Protein AF-A0A2D6PR00-F1 (afdb_monomer)

Secondary structure (DSSP, 8-state):
---------------------EEEE-----SEEESEEEEEEEESS-EEEEEEEE-B-SSEEEEEEEEETTSB-STTTTT-GGGEEEEEEEEEEE---TTS-EE------EEE-TT-EEEEEEEESSSS-EEEEE-SSTTSEEEE-SSEEEEPEEEE-TTT--EEEEEEE-EEEEEEEPPBEEEEE-TTSTT-EEEEEES--TT-SEEEEEEES---SSTT-BTBTBB---HHHHHHHTSPPEET-SSEEE--TTSTTTS-EEE-TTTTGGGTT-EEEEEEEEE-TTS-EEEEBPPEEEE--

Sequence (301 aa):
MRNVSLATLVVVVLCGVLSAQMQLTTTYTSNNGQSGNMFDIVATNPVIIQTVDINVDAGTHTIAVYVVTGGGSYVGLAATPGAWTLVGTAPGVVSNGLNVATPVPLPLNVQIQPGQTQGFYVTVTTGTGMNYTNGSVVNTPYVSDPNITITEGIGVALNFGGTFSPRVWNGTVYYQFAADILDVAQPQGPGSLSVSLGMITASSTQGYTLLSTTTPLPVGTGPFAGIFPDGTTWIGLSTALGAGNPFHFLRTPGLYPDVPLNLPPGFLSAFAGQTWDLVVVLFDGTNGVVGNSNVQRITLQ

Structure (mmCIF, N/CA/C/O backbone):
data_AF-A0A2D6PR00-F1
#
_entry.id   AF-A0A2D6PR00-F1
#
loop_
_atom_site.group_PDB
_atom_site.id
_atom_site.type_symbol
_atom_site.label_atom_id
_atom_site.label_alt_id
_atom_site.label_comp_id
_atom_site.label_asym_id
_atom_site.label_entity_id
_atom_site.label_seq_id
_atom_site.pdbx_PDB_ins_code
_atom_site.Cartn_x
_atom_site.Cartn_y
_atom_site.Cartn_z
_atom_site.occupancy
_atom_site.B_iso_or_equiv
_atom_site.auth_seq_id
_atom_site.auth_comp_id
_atom_site.auth_asym_id
_atom_site.auth_atom_id
_atom_site.pdbx_PDB_model_num
ATOM 1 N N . MET A 1 1 ? -8.580 -19.681 48.896 1.00 36.16 1 MET A N 1
ATOM 2 C CA . MET A 1 1 ? -7.447 -18.876 48.395 1.00 36.16 1 MET A CA 1
ATOM 3 C C . MET A 1 1 ? -6.932 -19.552 47.139 1.00 36.16 1 MET A C 1
ATOM 5 O O . MET A 1 1 ? -6.293 -20.590 47.233 1.00 36.16 1 MET A O 1
ATOM 9 N N . ARG A 1 2 ? -7.355 -19.064 45.970 1.00 31.98 2 ARG A N 1
ATOM 10 C CA . ARG A 1 2 ? -6.979 -19.611 44.663 1.00 31.98 2 ARG A CA 1
ATOM 11 C C . ARG A 1 2 ? -6.072 -18.560 44.030 1.00 31.98 2 ARG A C 1
ATOM 13 O O . ARG A 1 2 ? -6.529 -17.450 43.780 1.00 31.98 2 ARG A O 1
ATOM 20 N N . ASN A 1 3 ? -4.790 -18.884 43.904 1.00 30.92 3 ASN A N 1
ATOM 21 C CA . ASN A 1 3 ? -3.768 -17.986 43.380 1.00 30.92 3 ASN A CA 1
ATOM 22 C C . ASN A 1 3 ? -4.084 -17.678 41.913 1.00 30.92 3 ASN A C 1
ATOM 24 O O . ASN A 1 3 ? -3.956 -18.551 41.058 1.00 30.92 3 ASN A O 1
ATOM 28 N N . VAL A 1 4 ? -4.525 -16.453 41.637 1.00 34.44 4 VAL A N 1
ATOM 29 C CA . VAL A 1 4 ? -4.547 -15.902 40.281 1.00 34.44 4 VAL A CA 1
ATOM 30 C C . VAL A 1 4 ? -3.113 -15.467 39.999 1.00 34.44 4 VAL A C 1
ATOM 32 O O . VAL A 1 4 ? -2.585 -14.609 40.705 1.00 34.44 4 VAL A O 1
ATOM 35 N N . SER A 1 5 ? -2.438 -16.118 39.050 1.00 34.97 5 SER A N 1
ATOM 36 C CA . SER A 1 5 ? -1.079 -15.734 38.673 1.00 34.97 5 SER A CA 1
ATOM 37 C C . SER A 1 5 ? -1.113 -14.345 38.043 1.00 34.97 5 SER A C 1
ATOM 39 O O . SER A 1 5 ? -1.803 -14.141 37.044 1.00 34.97 5 SER A O 1
ATOM 41 N N . LEU A 1 6 ? -0.367 -13.404 38.621 1.00 33.50 6 LEU A N 1
ATOM 42 C CA . LEU A 1 6 ? -0.066 -12.116 38.006 1.00 33.50 6 LEU A CA 1
ATOM 43 C C . LEU A 1 6 ? 0.653 -12.385 36.675 1.00 33.50 6 LEU A C 1
ATOM 45 O O . LEU A 1 6 ? 1.820 -12.772 36.668 1.00 33.50 6 LEU A O 1
ATOM 49 N N . ALA A 1 7 ? -0.046 -12.217 35.555 1.00 35.19 7 ALA A N 1
ATOM 50 C CA . ALA A 1 7 ? 0.608 -12.062 34.267 1.00 35.19 7 ALA A CA 1
ATOM 51 C C . ALA A 1 7 ? 1.338 -10.713 34.298 1.00 35.19 7 ALA A C 1
ATOM 53 O O . ALA A 1 7 ? 0.727 -9.676 34.557 1.00 35.19 7 ALA A O 1
ATOM 54 N N . THR A 1 8 ? 2.655 -10.738 34.115 1.00 32.53 8 THR A N 1
ATOM 55 C CA . THR A 1 8 ? 3.504 -9.548 34.056 1.00 32.53 8 THR A CA 1
ATOM 56 C C . THR A 1 8 ? 3.022 -8.636 32.928 1.00 32.53 8 THR A C 1
ATOM 58 O O . THR A 1 8 ? 3.261 -8.913 31.755 1.00 32.53 8 THR A O 1
ATOM 61 N N . LEU A 1 9 ? 2.330 -7.550 33.279 1.00 34.88 9 LEU A N 1
ATOM 62 C CA . LEU A 1 9 ? 1.966 -6.480 32.355 1.00 34.88 9 LEU A CA 1
ATOM 63 C C . LEU A 1 9 ? 3.240 -5.700 32.011 1.00 34.88 9 LEU A C 1
ATOM 65 O O . LEU A 1 9 ? 3.688 -4.849 32.780 1.00 34.88 9 LEU A O 1
ATOM 69 N N . VAL A 1 10 ? 3.854 -6.015 30.872 1.00 37.66 10 VAL A N 1
ATOM 70 C CA . VAL A 1 10 ? 4.924 -5.190 30.309 1.00 37.66 10 VAL A CA 1
ATOM 71 C C . VAL A 1 10 ? 4.269 -3.920 29.768 1.00 37.66 10 VAL A C 1
ATOM 73 O O . VAL A 1 10 ? 3.563 -3.953 28.763 1.00 37.66 10 VAL A O 1
ATOM 76 N N . VAL A 1 11 ? 4.472 -2.795 30.455 1.00 36.12 11 VAL A N 1
ATOM 77 C CA . VAL A 1 11 ? 4.107 -1.470 29.940 1.00 36.12 11 VAL A CA 1
ATOM 78 C C . VAL A 1 11 ? 5.081 -1.144 28.811 1.00 36.12 11 VAL A C 1
ATOM 80 O O . VAL A 1 11 ? 6.187 -0.663 29.046 1.00 36.12 11 VAL A O 1
ATOM 83 N N . VAL A 1 12 ? 4.694 -1.462 27.576 1.00 41.56 12 VAL A N 1
ATOM 84 C CA . VAL A 1 12 ? 5.424 -1.022 26.387 1.00 41.56 12 VAL A CA 1
ATOM 85 C C . VAL A 1 12 ? 5.031 0.430 26.130 1.00 41.56 12 VAL A C 1
ATOM 87 O O . VAL A 1 12 ? 3.929 0.719 25.668 1.00 41.56 12 VAL A O 1
ATOM 90 N N . VAL A 1 13 ? 5.932 1.358 26.449 1.00 37.97 13 VAL A N 1
ATOM 91 C CA . VAL A 1 13 ? 5.839 2.735 25.957 1.00 37.97 13 VAL A CA 1
ATOM 92 C C . VAL A 1 13 ? 6.191 2.694 24.469 1.00 37.97 13 VAL A C 1
ATOM 94 O O . VAL A 1 13 ? 7.364 2.684 24.099 1.00 37.97 13 VAL A O 1
ATOM 97 N N . LEU A 1 14 ? 5.173 2.613 23.611 1.00 45.44 14 LEU A N 1
ATOM 98 C CA . LEU A 1 14 ? 5.316 2.759 22.161 1.00 45.44 14 LEU A CA 1
ATOM 99 C C . LEU A 1 14 ? 5.558 4.243 21.848 1.00 45.44 14 LEU A C 1
ATOM 101 O O . LEU A 1 14 ? 4.632 5.011 21.603 1.00 45.44 14 LEU A O 1
ATOM 105 N N . CYS A 1 15 ? 6.824 4.655 21.915 1.00 41.22 15 CYS A N 1
ATOM 106 C CA . CYS A 1 15 ? 7.286 5.886 21.281 1.00 41.22 15 CYS A CA 1
ATOM 107 C C . CYS A 1 15 ? 7.244 5.674 19.758 1.00 41.22 15 CYS A C 1
ATOM 109 O O . CYS A 1 15 ? 7.655 4.612 19.289 1.00 41.22 15 CYS A O 1
ATOM 111 N N . GLY A 1 16 ? 6.708 6.644 19.009 1.00 40.69 16 GLY A N 1
ATOM 112 C CA . GLY A 1 16 ? 6.437 6.527 17.573 1.00 40.69 16 GLY A CA 1
ATOM 113 C C . GLY A 1 16 ? 7.610 5.938 16.789 1.00 40.69 16 GLY A C 1
ATOM 114 O O . GLY A 1 16 ? 8.748 6.392 16.915 1.00 40.69 16 GLY A O 1
ATOM 115 N N . VAL A 1 17 ? 7.331 4.910 15.988 1.00 45.00 17 VAL A N 1
ATOM 116 C CA . VAL A 1 17 ? 8.334 4.292 15.124 1.00 45.00 17 VAL A CA 1
ATOM 117 C C . VAL A 1 17 ? 8.790 5.311 14.079 1.00 45.00 17 VAL A C 1
ATOM 119 O O . VAL A 1 17 ? 8.019 5.757 13.232 1.00 45.00 17 VAL A O 1
ATOM 122 N N . LEU A 1 18 ? 10.068 5.691 14.135 1.00 42.72 18 LEU A N 1
ATOM 123 C CA . LEU A 1 18 ? 10.759 6.204 12.958 1.00 42.72 18 LEU A CA 1
ATOM 124 C C . LEU A 1 18 ? 10.715 5.078 11.925 1.00 42.72 18 LEU A C 1
ATOM 126 O O . LEU A 1 18 ? 11.362 4.047 12.100 1.00 42.72 18 LEU A O 1
ATOM 130 N N . SER A 1 19 ? 9.901 5.245 10.890 1.00 59.62 19 SER A N 1
ATOM 131 C CA . SER A 1 19 ? 9.829 4.273 9.810 1.00 59.62 19 SER A CA 1
ATOM 132 C C . SER A 1 19 ? 11.144 4.316 9.031 1.00 59.62 19 SER A C 1
ATOM 134 O O . SER A 1 19 ? 11.481 5.329 8.414 1.00 59.62 19 SER A O 1
ATOM 136 N N . ALA A 1 20 ? 11.941 3.251 9.128 1.00 66.81 20 ALA A N 1
ATOM 137 C CA . ALA A 1 20 ? 13.188 3.146 8.385 1.00 66.81 20 ALA A CA 1
ATOM 138 C C . ALA A 1 20 ? 12.867 2.986 6.893 1.00 66.81 20 ALA A C 1
ATOM 140 O O . ALA A 1 20 ? 12.181 2.043 6.494 1.00 66.81 20 ALA A O 1
ATOM 141 N N . GLN A 1 21 ? 13.363 3.911 6.071 1.00 82.06 21 GLN A N 1
ATOM 142 C CA . GLN A 1 21 ? 13.270 3.797 4.621 1.00 82.06 21 GLN A CA 1
ATOM 143 C C . GLN A 1 21 ? 14.100 2.592 4.158 1.00 82.06 21 GLN A C 1
ATOM 145 O O . GLN A 1 21 ? 15.292 2.493 4.447 1.00 82.06 21 GLN A O 1
ATOM 150 N N . MET A 1 22 ? 13.455 1.678 3.445 1.00 94.56 22 MET A N 1
ATOM 151 C CA . MET A 1 22 ? 14.041 0.493 2.829 1.00 94.56 22 MET A CA 1
ATOM 152 C C . MET A 1 22 ? 14.164 0.707 1.321 1.00 94.56 22 MET A C 1
ATOM 154 O O . MET A 1 22 ? 13.485 1.559 0.739 1.00 94.56 22 MET A O 1
ATOM 158 N N . GLN A 1 23 ? 15.029 -0.075 0.679 1.00 96.81 23 GLN A N 1
ATOM 159 C CA . GLN A 1 23 ? 15.187 -0.040 -0.768 1.00 96.81 23 GLN A CA 1
ATOM 160 C C . GLN A 1 23 ? 15.365 -1.443 -1.343 1.00 96.81 23 GLN A C 1
ATOM 162 O O . GLN A 1 23 ? 16.034 -2.281 -0.738 1.00 96.81 23 GLN A O 1
ATOM 167 N N . LEU A 1 24 ? 14.822 -1.660 -2.537 1.00 98.31 24 LEU A N 1
ATOM 168 C CA . LEU A 1 24 ? 15.047 -2.864 -3.326 1.00 98.31 24 LEU A CA 1
ATOM 169 C C . LEU A 1 24 ? 15.417 -2.468 -4.754 1.00 98.31 24 LEU A C 1
ATOM 171 O O . LEU A 1 24 ? 14.649 -1.800 -5.448 1.00 98.31 24 LEU A O 1
ATOM 175 N N . THR A 1 25 ? 16.611 -2.864 -5.183 1.00 98.50 25 THR A N 1
ATOM 176 C CA . THR A 1 25 ? 17.141 -2.570 -6.519 1.00 98.50 25 THR A CA 1
ATOM 177 C C . THR A 1 25 ? 17.036 -3.802 -7.401 1.00 98.50 25 THR A C 1
ATOM 179 O O . THR A 1 25 ? 17.412 -4.894 -6.980 1.00 98.50 25 THR A O 1
ATOM 182 N N . THR A 1 26 ? 16.576 -3.626 -8.640 1.00 98.06 26 THR A N 1
ATOM 183 C CA . THR A 1 26 ? 16.618 -4.679 -9.659 1.00 98.06 26 THR A CA 1
ATOM 184 C C . THR A 1 26 ? 18.030 -4.799 -10.242 1.00 98.06 26 THR A C 1
ATOM 186 O O . THR A 1 26 ? 18.819 -5.651 -9.847 1.00 98.06 26 THR A O 1
ATOM 189 N N . THR A 1 27 ? 18.373 -3.940 -11.197 1.00 96.94 27 THR A N 1
ATOM 190 C CA . THR A 1 27 ? 19.683 -3.824 -11.836 1.00 96.94 27 THR A CA 1
ATOM 191 C C . THR A 1 27 ? 19.811 -2.432 -12.448 1.00 96.94 27 THR A C 1
ATOM 193 O O . THR A 1 27 ? 18.814 -1.760 -12.693 1.00 96.94 27 THR A O 1
ATOM 196 N N . TYR A 1 28 ? 21.039 -2.024 -12.748 1.00 94.56 28 TYR A N 1
ATOM 197 C CA . TYR A 1 28 ? 21.330 -0.838 -13.553 1.00 94.56 28 TYR A CA 1
ATOM 198 C C . TYR A 1 28 ? 22.102 -1.184 -14.822 1.00 94.56 28 TYR A C 1
ATOM 200 O O . TYR A 1 28 ? 22.810 -0.357 -15.363 1.00 94.56 28 TYR A O 1
ATOM 208 N N . THR A 1 29 ? 21.983 -2.403 -15.338 1.00 92.19 29 THR A N 1
ATOM 209 C CA . THR A 1 29 ? 22.491 -2.711 -16.686 1.00 92.19 29 THR A CA 1
ATOM 210 C C . THR A 1 29 ? 21.569 -2.112 -17.757 1.00 92.19 29 THR A C 1
ATOM 212 O O . THR A 1 29 ? 20.494 -1.619 -17.440 1.00 92.19 29 THR A O 1
ATOM 215 N N . SER A 1 30 ? 21.954 -2.093 -19.030 1.00 80.00 30 SER A N 1
ATOM 216 C CA . SER A 1 30 ? 21.032 -1.768 -20.128 1.00 80.00 30 SER A CA 1
ATOM 217 C C . SER A 1 30 ? 21.451 -2.505 -21.387 1.00 80.00 30 SER A C 1
ATOM 219 O O . SER A 1 30 ? 22.638 -2.678 -21.666 1.00 80.00 30 SER A O 1
ATOM 221 N N . ASN A 1 31 ? 20.462 -2.988 -22.132 1.00 91.19 31 ASN A N 1
ATOM 222 C CA . ASN A 1 31 ? 20.667 -3.536 -23.474 1.00 91.19 31 ASN A CA 1
ATOM 223 C C . ASN A 1 31 ? 19.524 -3.185 -24.435 1.00 91.19 31 ASN A C 1
ATOM 225 O O . ASN A 1 31 ? 19.538 -3.602 -25.592 1.00 91.19 31 ASN A O 1
ATOM 229 N N . ASN A 1 32 ? 18.525 -2.450 -23.947 1.00 93.06 32 ASN A N 1
ATOM 230 C CA . ASN A 1 32 ? 17.343 -2.053 -24.683 1.00 93.06 32 ASN A CA 1
ATOM 231 C C . ASN A 1 32 ? 16.726 -0.811 -24.013 1.00 93.06 32 ASN A C 1
ATOM 233 O O . ASN A 1 32 ? 17.035 -0.506 -22.859 1.00 93.06 32 ASN A O 1
ATOM 237 N N . GLY A 1 33 ? 15.839 -0.120 -24.723 1.00 95.56 33 GLY A N 1
ATOM 238 C CA . GLY A 1 33 ? 15.164 1.061 -24.207 1.00 95.56 33 GLY A CA 1
ATOM 239 C C . GLY A 1 33 ? 13.920 1.429 -25.008 1.00 95.56 33 GLY A C 1
ATOM 240 O O . GLY A 1 33 ? 13.765 1.049 -26.170 1.00 95.56 33 GLY A O 1
ATOM 241 N N . GLN A 1 34 ? 13.008 2.142 -24.353 1.00 97.69 34 GLN A N 1
ATOM 242 C CA . GLN A 1 34 ? 11.773 2.668 -24.936 1.00 97.69 34 GLN A CA 1
ATOM 243 C C . GLN A 1 34 ? 11.261 3.839 -24.074 1.00 97.69 34 GLN A C 1
ATOM 245 O O . GLN A 1 34 ? 12.014 4.414 -23.289 1.00 97.69 34 GLN A O 1
ATOM 250 N N . SER A 1 35 ? 10.012 4.270 -24.237 1.00 98.25 35 SER A N 1
ATOM 251 C CA . SER A 1 35 ? 9.421 5.332 -23.426 1.00 98.25 35 SER A CA 1
ATOM 252 C C . SER A 1 35 ? 9.222 4.919 -21.969 1.00 98.25 35 SER A C 1
ATOM 254 O O . SER A 1 35 ? 9.424 5.751 -21.094 1.00 98.25 35 SER A O 1
ATOM 256 N N . GLY A 1 36 ? 8.895 3.658 -21.674 1.00 98.12 36 GLY A N 1
ATOM 257 C CA . GLY A 1 36 ? 8.715 3.215 -20.292 1.00 98.12 36 GLY A CA 1
ATOM 258 C C . GLY A 1 36 ? 8.692 1.710 -20.075 1.00 98.12 36 GLY A C 1
ATOM 259 O O . GLY A 1 36 ? 8.879 0.924 -21.006 1.00 98.12 36 GLY A O 1
ATOM 260 N N . ASN A 1 37 ? 8.442 1.320 -18.825 1.00 98.44 37 ASN A N 1
ATOM 261 C CA . ASN A 1 37 ? 8.310 -0.067 -18.388 1.00 98.44 37 ASN A CA 1
ATOM 262 C C . ASN A 1 37 ? 7.076 -0.266 -17.520 1.00 98.44 37 ASN A C 1
ATOM 264 O O . ASN A 1 37 ? 6.811 0.558 -16.645 1.00 98.44 37 ASN A O 1
ATOM 268 N N . MET A 1 38 ? 6.390 -1.392 -17.711 1.00 98.75 38 MET A N 1
ATOM 269 C CA . MET A 1 38 ? 5.361 -1.868 -16.787 1.00 98.75 38 MET A CA 1
ATOM 270 C C . MET A 1 38 ? 5.835 -3.119 -16.067 1.00 98.75 38 MET A C 1
ATOM 272 O O . MET A 1 38 ? 6.382 -4.013 -16.710 1.00 98.75 38 MET A O 1
ATOM 276 N N . PHE A 1 39 ? 5.639 -3.170 -14.757 1.00 98.81 39 PHE A N 1
ATOM 277 C CA . PHE A 1 39 ? 6.035 -4.280 -13.892 1.00 98.81 39 PHE A CA 1
ATOM 278 C C . PHE A 1 39 ? 5.150 -4.303 -12.644 1.00 98.81 39 PHE A C 1
ATOM 280 O O . PHE A 1 39 ? 4.522 -3.297 -12.311 1.00 98.81 39 PHE A O 1
ATOM 287 N N . ASP A 1 40 ? 5.108 -5.437 -11.951 1.00 98.88 40 ASP A N 1
ATOM 288 C CA . ASP A 1 40 ? 4.383 -5.569 -10.689 1.00 98.88 40 ASP A CA 1
ATOM 289 C C . ASP A 1 40 ? 5.326 -5.530 -9.488 1.00 98.88 40 ASP A C 1
ATOM 291 O O . ASP A 1 40 ? 6.424 -6.098 -9.524 1.00 98.88 40 ASP A O 1
ATOM 295 N N . ILE A 1 41 ? 4.841 -4.927 -8.403 1.00 98.81 41 ILE A N 1
ATOM 296 C CA . ILE A 1 41 ? 5.366 -5.108 -7.050 1.00 98.81 41 ILE A CA 1
ATOM 297 C C . ILE A 1 41 ? 4.343 -5.917 -6.250 1.00 98.81 41 ILE A C 1
ATOM 299 O O . ILE A 1 41 ? 3.175 -5.538 -6.154 1.00 98.81 41 ILE A O 1
ATOM 303 N N . VAL A 1 42 ? 4.785 -7.029 -5.670 1.00 98.50 42 VAL A N 1
ATOM 304 C CA . VAL A 1 42 ? 3.992 -7.891 -4.785 1.00 98.50 42 VAL A CA 1
ATOM 305 C C . VAL A 1 42 ? 4.474 -7.674 -3.360 1.00 98.50 42 VAL A C 1
ATOM 307 O O . VAL A 1 42 ? 5.667 -7.819 -3.097 1.00 98.50 42 VAL A O 1
ATOM 310 N N . ALA A 1 43 ? 3.576 -7.334 -2.441 1.00 97.56 43 ALA A N 1
ATOM 311 C CA . ALA A 1 43 ? 3.940 -7.094 -1.051 1.00 97.56 43 ALA A CA 1
ATOM 312 C C . ALA A 1 43 ? 3.665 -8.323 -0.176 1.00 97.56 43 ALA A C 1
ATOM 314 O O . ALA A 1 43 ? 2.574 -8.882 -0.192 1.00 97.56 43 ALA A O 1
ATOM 315 N N . THR A 1 44 ? 4.648 -8.732 0.619 1.00 95.12 44 THR A N 1
ATOM 316 C CA . THR A 1 44 ? 4.512 -9.735 1.686 1.00 95.12 44 THR A CA 1
ATOM 317 C C . THR A 1 44 ? 4.072 -9.077 2.993 1.00 95.12 44 THR A C 1
ATOM 319 O O . THR A 1 44 ? 3.267 -9.638 3.729 1.00 95.12 44 THR A O 1
ATOM 322 N N . ASN A 1 45 ? 4.570 -7.869 3.262 1.00 92.38 45 ASN A N 1
ATOM 323 C CA . ASN A 1 45 ? 4.237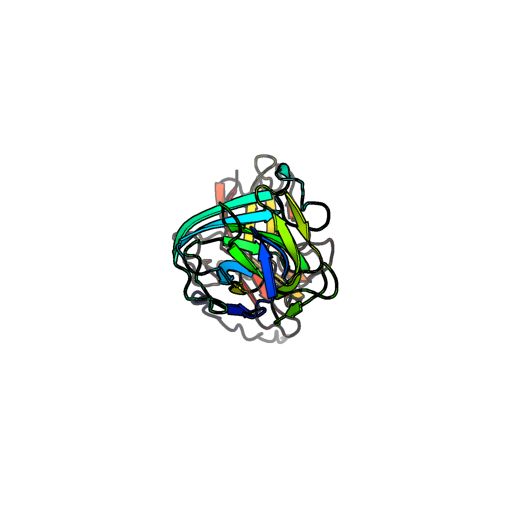 -7.043 4.424 1.00 92.38 45 ASN A CA 1
ATOM 324 C C . ASN A 1 45 ? 3.547 -5.746 3.982 1.00 92.38 45 ASN A C 1
ATOM 326 O O . ASN A 1 45 ? 3.657 -5.377 2.815 1.00 92.38 45 ASN A O 1
ATOM 330 N N . PRO A 1 46 ? 2.841 -5.034 4.878 1.00 93.12 46 PRO A N 1
ATOM 331 C CA . PRO A 1 46 ? 2.185 -3.792 4.501 1.00 93.12 46 PRO A CA 1
ATOM 332 C C . PRO A 1 46 ? 3.254 -2.737 4.206 1.00 93.12 46 PRO A C 1
ATOM 334 O O . PRO A 1 46 ? 4.085 -2.435 5.064 1.00 93.12 46 PRO A O 1
ATOM 337 N N . VAL A 1 47 ? 3.253 -2.179 2.995 1.00 95.19 47 VAL A N 1
ATOM 338 C CA . VAL A 1 47 ? 4.274 -1.209 2.572 1.00 95.19 47 VAL A CA 1
ATOM 339 C C . VAL A 1 47 ? 3.674 0.032 1.931 1.00 95.19 47 VAL A C 1
ATOM 341 O O . VAL A 1 47 ? 2.578 0.002 1.372 1.00 95.19 47 VAL A O 1
ATOM 344 N N . ILE A 1 48 ? 4.431 1.126 1.987 1.00 95.69 48 ILE A N 1
ATOM 345 C CA . ILE A 1 48 ? 4.189 2.341 1.210 1.00 95.69 48 ILE A CA 1
ATOM 346 C C . ILE A 1 48 ? 5.392 2.562 0.302 1.00 95.69 48 ILE A C 1
ATOM 348 O O . ILE A 1 48 ? 6.516 2.716 0.784 1.00 95.69 48 ILE A O 1
ATOM 352 N N . ILE A 1 49 ? 5.163 2.576 -1.009 1.00 97.81 49 ILE A N 1
ATOM 353 C CA . ILE A 1 49 ? 6.172 2.948 -1.995 1.00 97.81 49 ILE A CA 1
ATOM 354 C C . ILE A 1 49 ? 6.310 4.470 -1.985 1.00 97.81 49 ILE A C 1
ATOM 356 O O . ILE A 1 49 ? 5.350 5.200 -2.243 1.00 97.81 49 ILE A O 1
ATOM 360 N N . GLN A 1 50 ? 7.515 4.940 -1.676 1.00 96.94 50 GLN A N 1
ATOM 361 C CA . GLN A 1 50 ? 7.817 6.349 -1.448 1.00 96.94 50 GLN A CA 1
ATOM 362 C C . GLN A 1 50 ? 8.293 7.036 -2.725 1.00 96.94 50 GLN A C 1
ATOM 364 O O . GLN A 1 50 ? 7.797 8.107 -3.056 1.00 96.94 50 GLN A O 1
ATOM 369 N N . THR A 1 51 ? 9.253 6.438 -3.429 1.00 97.69 51 THR A N 1
ATOM 370 C CA . THR A 1 51 ? 9.799 6.952 -4.693 1.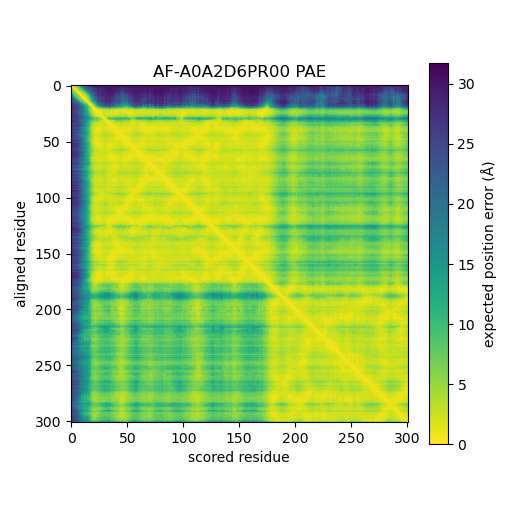00 97.69 51 THR A CA 1
ATOM 371 C C . THR A 1 51 ? 10.555 5.847 -5.436 1.00 97.69 51 THR A C 1
ATOM 373 O O . THR A 1 51 ? 10.693 4.729 -4.929 1.00 97.69 51 THR A O 1
ATOM 376 N N . VAL A 1 52 ? 11.044 6.155 -6.636 1.00 98.56 52 VAL A N 1
ATOM 377 C CA . VAL A 1 52 ? 11.896 5.284 -7.439 1.00 98.56 52 VAL A CA 1
ATOM 378 C C . VAL A 1 52 ? 13.116 6.028 -7.977 1.00 98.56 52 VAL A C 1
ATOM 380 O O . VAL A 1 52 ? 13.052 7.217 -8.290 1.00 98.56 52 VAL A O 1
ATOM 383 N N . ASP A 1 53 ? 14.193 5.281 -8.168 1.00 98.69 53 ASP A N 1
ATOM 384 C CA . ASP A 1 53 ? 15.273 5.653 -9.077 1.00 98.69 53 ASP A CA 1
ATOM 385 C C . ASP A 1 53 ? 15.105 4.883 -10.388 1.00 98.69 53 ASP A C 1
ATOM 387 O O . ASP A 1 53 ? 14.631 3.743 -10.399 1.00 98.69 53 ASP A O 1
ATOM 391 N N . ILE A 1 54 ? 15.517 5.497 -11.495 1.00 98.44 54 ILE A N 1
ATOM 392 C CA . ILE A 1 54 ? 15.385 4.949 -12.849 1.00 98.44 54 ILE A CA 1
ATOM 393 C C . ILE A 1 54 ? 16.735 4.875 -13.564 1.00 98.44 54 ILE A C 1
ATO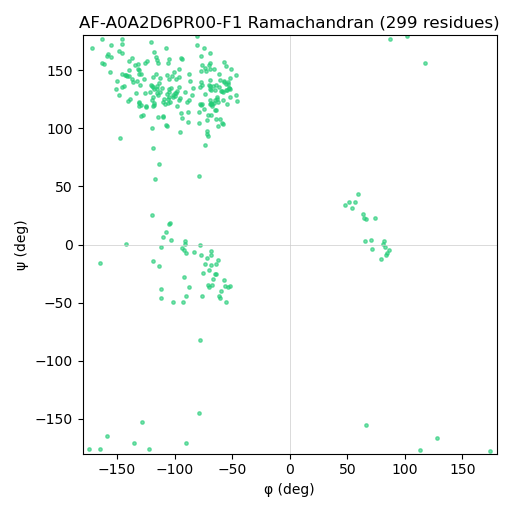M 395 O O . ILE A 1 54 ? 17.667 5.613 -13.238 1.00 98.44 54 ILE A O 1
ATOM 399 N N . ASN A 1 55 ? 16.827 4.011 -14.576 1.00 98.12 55 ASN A N 1
ATOM 400 C CA . ASN A 1 55 ? 17.886 4.046 -15.582 1.00 98.12 55 ASN A CA 1
ATOM 401 C C . ASN A 1 55 ? 17.369 4.764 -16.837 1.00 98.12 55 ASN A C 1
ATOM 403 O O . ASN A 1 55 ? 16.400 4.320 -17.457 1.00 98.12 55 ASN A O 1
ATOM 407 N N . VAL A 1 56 ? 17.998 5.877 -17.210 1.00 97.69 56 VAL A N 1
ATOM 408 C CA . VAL A 1 56 ? 17.525 6.744 -18.296 1.00 97.69 56 VAL A CA 1
ATOM 409 C C . VAL A 1 56 ? 18.699 7.291 -19.105 1.00 97.69 56 VAL A C 1
ATOM 411 O O . VAL A 1 56 ? 19.778 7.535 -18.558 1.00 97.69 56 VAL A O 1
ATOM 414 N N . ASP A 1 57 ? 18.502 7.475 -20.408 1.00 96.94 57 ASP A N 1
ATOM 415 C CA . ASP A 1 57 ? 19.508 8.035 -21.312 1.00 96.94 57 ASP A CA 1
ATOM 416 C C . ASP A 1 57 ? 20.016 9.400 -20.837 1.00 96.94 57 ASP A C 1
ATOM 418 O O . ASP A 1 57 ? 19.312 10.148 -20.153 1.00 96.94 57 ASP A O 1
ATOM 422 N N . ALA A 1 58 ? 21.244 9.749 -21.229 1.00 95.94 58 ALA A N 1
ATOM 423 C CA . ALA A 1 58 ? 21.826 11.047 -20.907 1.00 95.94 58 ALA A CA 1
ATOM 424 C C . ALA A 1 58 ? 20.924 12.198 -21.388 1.00 95.94 58 ALA A C 1
ATOM 426 O O . ALA A 1 58 ? 20.401 12.175 -22.502 1.00 95.94 58 ALA A O 1
ATOM 427 N N . GLY A 1 59 ? 20.773 13.224 -20.553 1.00 96.19 59 GLY A N 1
ATOM 428 C CA . GLY A 1 59 ? 19.921 14.377 -20.832 1.00 96.19 59 GLY A CA 1
ATOM 429 C C . GLY A 1 59 ? 18.941 14.669 -19.703 1.00 96.19 59 GLY A C 1
ATOM 430 O O . GLY A 1 59 ? 19.082 14.161 -18.589 1.00 96.19 59 GLY A O 1
ATOM 431 N N . THR A 1 60 ? 17.959 15.511 -20.011 1.00 97.50 60 THR A N 1
ATOM 432 C CA . THR A 1 60 ? 16.916 15.935 -19.077 1.00 97.50 60 THR A CA 1
ATOM 433 C C . THR A 1 60 ? 15.570 15.421 -19.555 1.00 97.50 60 THR A C 1
ATOM 435 O O . THR A 1 60 ? 15.181 15.668 -20.695 1.00 97.50 60 THR A O 1
ATOM 438 N N . HIS A 1 61 ? 14.845 14.752 -18.665 1.00 98.00 61 HIS A N 1
ATOM 439 C CA . HIS A 1 61 ? 13.593 14.074 -18.970 1.00 98.00 61 HIS A CA 1
ATOM 440 C C . HIS A 1 61 ? 12.470 14.537 -18.047 1.00 98.00 61 HIS A C 1
ATOM 442 O O . HIS A 1 61 ? 12.695 14.990 -16.925 1.00 98.00 61 HIS A O 1
ATOM 448 N N . THR A 1 62 ? 11.238 14.385 -18.517 1.00 98.44 62 THR A N 1
ATOM 449 C CA . THR A 1 62 ? 10.050 14.461 -17.666 1.00 98.44 62 THR A CA 1
ATOM 450 C C . THR A 1 62 ? 9.552 13.042 -17.442 1.00 98.44 62 THR A C 1
ATOM 452 O O . THR A 1 62 ? 9.279 12.332 -18.412 1.00 98.44 62 THR A O 1
ATOM 455 N N . ILE A 1 63 ? 9.457 12.629 -16.179 1.00 98.62 63 ILE A N 1
ATOM 456 C CA . ILE A 1 63 ? 9.089 11.268 -15.777 1.00 98.62 63 ILE A CA 1
ATOM 457 C C . ILE A 1 63 ? 7.670 11.267 -15.228 1.00 98.62 63 ILE A C 1
ATOM 459 O O . ILE A 1 63 ? 7.349 12.059 -14.346 1.00 98.62 63 ILE A O 1
ATOM 463 N N . ALA A 1 64 ? 6.830 10.365 -15.720 1.00 98.62 64 ALA A N 1
ATOM 464 C CA . ALA A 1 64 ? 5.510 10.096 -15.174 1.00 98.62 64 ALA A CA 1
ATOM 465 C C . ALA A 1 64 ? 5.467 8.684 -14.584 1.00 98.62 64 ALA A C 1
ATOM 467 O O . ALA A 1 64 ? 6.004 7.738 -15.166 1.00 98.62 64 ALA A O 1
ATOM 468 N N . VAL A 1 65 ? 4.810 8.556 -13.432 1.00 98.81 65 VAL A N 1
ATOM 469 C CA . VAL A 1 65 ? 4.573 7.269 -12.773 1.00 98.81 65 VAL A CA 1
ATOM 470 C C . VAL A 1 65 ? 3.073 7.052 -12.658 1.00 98.81 65 VAL A C 1
ATOM 472 O O . VAL A 1 65 ? 2.361 7.884 -12.093 1.00 98.81 65 VAL A O 1
ATOM 475 N N . TYR A 1 66 ? 2.600 5.930 -13.188 1.00 98.81 66 TYR A N 1
ATOM 476 C CA . TYR A 1 66 ? 1.221 5.476 -13.064 1.00 98.81 66 TYR A CA 1
ATOM 477 C C . TYR A 1 66 ? 1.163 4.173 -12.281 1.00 98.81 66 TYR A C 1
ATOM 479 O O . TYR A 1 66 ? 2.130 3.410 -12.232 1.00 98.81 66 TYR A O 1
ATOM 487 N N . VAL A 1 67 ? -0.012 3.902 -11.730 1.00 98.81 67 VAL A N 1
ATOM 488 C CA . VAL A 1 67 ? -0.348 2.645 -11.065 1.00 98.81 67 VAL A CA 1
ATOM 489 C C . VAL A 1 67 ? -1.671 2.114 -11.592 1.00 98.81 67 VAL A C 1
ATOM 491 O O . VAL A 1 67 ? -2.529 2.897 -12.000 1.00 98.81 67 VAL A O 1
ATOM 494 N N . VAL A 1 68 ? -1.850 0.794 -11.591 1.00 98.81 68 VAL A N 1
ATOM 495 C CA . VAL A 1 68 ? -3.153 0.179 -11.886 1.00 98.81 68 VAL A CA 1
ATOM 496 C C . VAL A 1 68 ? -4.194 0.708 -10.898 1.00 98.81 68 VAL A C 1
ATOM 498 O O . VAL A 1 68 ? -4.004 0.626 -9.681 1.00 98.81 68 VAL A O 1
ATOM 501 N N . THR A 1 69 ? -5.281 1.273 -11.420 1.00 97.94 69 THR A N 1
ATOM 502 C CA . THR A 1 69 ? -6.358 1.870 -10.628 1.00 97.94 69 THR A CA 1
ATOM 503 C C . THR A 1 69 ? -7.026 0.811 -9.752 1.00 97.94 69 THR A C 1
ATOM 505 O O . THR A 1 69 ? -7.558 -0.171 -10.258 1.00 97.94 69 THR A O 1
ATOM 508 N N . GLY A 1 70 ? -7.035 1.031 -8.435 1.00 94.56 70 GLY A N 1
ATOM 509 C CA . GLY A 1 70 ? -7.627 0.100 -7.466 1.00 94.56 70 GLY A CA 1
ATOM 510 C C . GLY A 1 70 ? -6.728 -1.076 -7.064 1.00 94.56 70 GLY A C 1
ATOM 511 O O . GLY A 1 70 ? -7.162 -1.907 -6.272 1.00 94.56 70 GLY A O 1
ATOM 512 N N . GLY A 1 71 ? -5.486 -1.129 -7.557 1.00 96.31 71 GLY A N 1
ATOM 513 C CA . GLY A 1 71 ? -4.556 -2.229 -7.301 1.00 96.31 71 GLY A CA 1
ATOM 514 C C . GLY A 1 71 ? -4.700 -3.389 -8.288 1.00 96.31 71 GLY A C 1
ATOM 515 O O . GLY A 1 71 ? -5.557 -3.389 -9.169 1.00 96.31 71 GLY A O 1
ATOM 516 N N . GLY A 1 72 ? -3.830 -4.387 -8.149 1.00 97.88 72 GLY A N 1
ATOM 517 C CA . GLY A 1 72 ? -3.736 -5.531 -9.052 1.00 97.88 72 GLY A CA 1
ATOM 518 C C . GLY A 1 72 ? -2.575 -5.436 -10.041 1.00 97.88 72 GLY A C 1
ATOM 519 O O . GLY A 1 72 ? -1.797 -4.483 -10.038 1.00 97.88 72 GLY A O 1
ATOM 520 N N . SER A 1 73 ? -2.452 -6.474 -10.866 1.00 98.31 73 SER A N 1
ATOM 521 C CA . SER A 1 73 ? -1.353 -6.653 -11.821 1.00 98.31 73 SER A CA 1
ATOM 522 C C . SER A 1 73 ? -1.505 -5.784 -13.075 1.00 98.31 73 SER A C 1
ATOM 524 O O . SER A 1 73 ? -2.622 -5.549 -13.534 1.00 98.31 73 SER A O 1
ATOM 526 N N . TYR A 1 74 ? -0.392 -5.368 -13.693 1.00 98.38 74 TYR A N 1
ATOM 527 C CA . TYR A 1 74 ? -0.408 -4.742 -15.029 1.00 98.38 74 TYR A CA 1
ATOM 528 C C . TYR A 1 74 ? -0.808 -5.715 -16.157 1.00 98.38 74 TYR A C 1
ATOM 530 O O . TYR A 1 74 ? -1.132 -5.283 -17.272 1.00 98.38 74 TYR A O 1
ATOM 538 N N . VAL A 1 75 ? -0.747 -7.031 -15.917 1.00 97.69 75 VAL A N 1
ATOM 539 C CA . VAL A 1 75 ? -0.988 -8.058 -16.938 1.00 97.69 75 VAL A CA 1
ATOM 540 C C . VAL A 1 75 ? -2.424 -7.965 -17.457 1.00 97.69 75 VAL A C 1
ATOM 542 O O . VAL A 1 75 ? -3.390 -8.010 -16.704 1.00 97.69 75 VAL A O 1
ATOM 545 N N . GLY A 1 76 ? -2.567 -7.828 -18.779 1.00 96.44 76 GLY A N 1
ATOM 546 C CA . GLY A 1 76 ? -3.861 -7.615 -19.441 1.00 96.44 76 GLY A CA 1
ATOM 547 C C . GLY A 1 76 ? -4.330 -6.153 -19.488 1.00 96.44 76 GLY A C 1
ATOM 548 O O . GLY A 1 76 ? -5.294 -5.859 -20.188 1.00 96.44 76 GLY A O 1
ATOM 549 N N . LEU A 1 77 ? -3.628 -5.228 -18.820 1.00 97.38 77 LEU A N 1
ATOM 550 C CA . LEU A 1 77 ? -3.974 -3.797 -18.752 1.00 97.38 77 LEU A CA 1
ATOM 551 C C . LEU A 1 77 ? -2.979 -2.886 -19.489 1.00 97.38 77 LEU A C 1
ATOM 553 O O . LEU A 1 77 ? -3.178 -1.673 -19.561 1.00 97.38 77 LEU A O 1
ATOM 557 N N . ALA A 1 78 ? -1.913 -3.458 -20.056 1.00 95.94 78 ALA A N 1
ATOM 558 C CA . ALA A 1 78 ? -0.784 -2.710 -20.608 1.00 95.94 78 ALA A CA 1
ATOM 559 C C . ALA A 1 78 ? -1.153 -1.679 -21.692 1.00 95.94 78 ALA A C 1
ATOM 561 O O . ALA A 1 78 ? -0.557 -0.610 -21.755 1.00 95.94 78 ALA A O 1
ATOM 562 N N . ALA A 1 79 ? -2.147 -1.979 -22.529 1.00 95.06 79 ALA A N 1
ATOM 563 C CA . ALA A 1 79 ? -2.594 -1.103 -23.617 1.00 95.06 79 ALA A CA 1
ATOM 564 C C . ALA A 1 79 ? -3.914 -0.374 -23.299 1.00 95.06 79 ALA A C 1
ATOM 566 O O . ALA A 1 79 ? -4.596 0.099 -24.207 1.00 95.06 79 ALA A O 1
ATOM 567 N N . THR A 1 80 ? -4.302 -0.300 -22.020 1.00 96.81 80 THR A N 1
ATOM 568 C CA . THR A 1 80 ? -5.604 0.230 -21.589 1.00 96.81 80 THR A CA 1
ATOM 569 C C . THR A 1 80 ? -5.409 1.453 -20.691 1.00 96.81 80 THR A C 1
ATOM 571 O O . THR A 1 80 ? -5.480 1.313 -19.472 1.00 96.81 80 THR A O 1
ATOM 574 N N . PRO A 1 81 ? -5.206 2.670 -21.240 1.00 97.19 81 PRO A N 1
ATOM 575 C CA . PRO A 1 81 ? -4.927 3.872 -20.445 1.00 97.19 81 PRO A CA 1
ATOM 576 C C . PRO A 1 81 ? -5.930 4.135 -19.313 1.00 97.19 81 PRO A C 1
ATOM 578 O O . PRO A 1 81 ? -5.542 4.568 -18.236 1.00 97.19 81 PRO A O 1
ATOM 581 N N . GLY A 1 82 ? -7.216 3.833 -19.530 1.00 97.81 82 GLY A N 1
ATOM 582 C CA . GLY A 1 82 ? -8.274 4.030 -18.531 1.00 97.81 82 GLY A CA 1
ATOM 583 C C . GLY A 1 82 ? -8.194 3.113 -17.303 1.00 97.81 82 GLY A C 1
ATOM 584 O O . GLY A 1 82 ? -8.946 3.325 -16.360 1.00 97.81 82 GLY A O 1
ATOM 585 N N . ALA A 1 83 ? -7.310 2.111 -17.306 1.00 97.94 83 ALA A N 1
ATOM 586 C CA . ALA A 1 83 ? -7.045 1.242 -16.158 1.00 97.94 83 ALA A CA 1
ATOM 587 C C . ALA A 1 83 ? -5.906 1.760 -15.257 1.00 97.94 83 ALA A C 1
ATOM 589 O O . ALA A 1 83 ? -5.556 1.100 -14.278 1.00 97.94 83 ALA A O 1
ATOM 590 N N . TRP A 1 84 ? -5.304 2.903 -15.602 1.00 98.69 84 TRP A N 1
ATOM 591 C CA . TRP A 1 84 ? -4.143 3.461 -14.917 1.00 98.69 84 TRP A CA 1
ATOM 592 C C . TRP A 1 84 ? -4.454 4.828 -14.312 1.00 98.69 84 TRP A C 1
ATOM 594 O O . TRP A 1 84 ? -4.964 5.729 -14.978 1.00 98.69 84 TRP A O 1
ATOM 604 N N . THR A 1 85 ? -4.054 5.015 -13.058 1.00 98.50 85 THR A N 1
ATOM 605 C CA . THR A 1 85 ? -4.090 6.302 -12.364 1.00 98.50 85 THR A CA 1
ATOM 606 C C . THR A 1 85 ? -2.700 6.924 -12.392 1.00 98.50 85 THR A C 1
ATOM 608 O O . THR A 1 85 ? -1.726 6.290 -11.985 1.00 98.50 85 THR A O 1
ATOM 611 N N . LEU A 1 86 ? -2.594 8.176 -12.845 1.00 98.44 86 LEU A N 1
ATOM 612 C CA . LEU A 1 86 ? -1.360 8.954 -12.723 1.00 98.44 86 LEU A CA 1
ATOM 613 C C . LEU A 1 86 ? -1.102 9.261 -11.243 1.00 98.44 86 LEU A C 1
ATOM 615 O O . LEU A 1 86 ? -1.908 9.941 -10.613 1.00 98.44 86 LEU A O 1
ATOM 619 N N . VAL A 1 87 ? 0.028 8.794 -10.711 1.00 98.19 87 VAL A N 1
ATOM 620 C CA . VAL A 1 87 ? 0.485 9.153 -9.359 1.00 98.19 87 VAL A CA 1
ATOM 621 C C . VAL A 1 87 ? 1.074 10.559 -9.374 1.00 98.19 87 VAL A C 1
ATOM 623 O O . VAL A 1 87 ? 0.763 11.387 -8.523 1.00 98.19 87 VAL A O 1
ATOM 626 N N . GLY A 1 88 ? 1.890 10.857 -10.387 1.00 97.94 88 GLY A N 1
ATOM 627 C CA . GLY A 1 88 ? 2.398 12.201 -10.609 1.00 97.94 88 GLY A CA 1
ATOM 628 C C . GLY A 1 88 ? 3.432 12.286 -11.723 1.00 97.94 88 GLY A C 1
ATOM 629 O O . GLY A 1 88 ? 3.735 11.308 -12.410 1.00 97.94 88 GLY A O 1
ATOM 630 N N . THR A 1 89 ? 3.950 13.494 -11.926 1.00 98.38 89 THR A N 1
ATOM 631 C CA . THR A 1 89 ? 4.938 13.812 -12.962 1.00 98.38 89 THR A CA 1
ATOM 632 C C . THR A 1 89 ? 6.068 14.643 -12.363 1.00 98.38 89 THR A C 1
ATOM 634 O O . THR A 1 89 ? 5.809 15.649 -11.706 1.00 98.38 89 THR A O 1
ATOM 637 N N . ALA A 1 90 ? 7.311 14.241 -12.614 1.00 98.31 90 ALA A N 1
ATOM 638 C CA . ALA A 1 90 ? 8.522 14.969 -12.255 1.00 98.31 90 ALA A CA 1
ATOM 639 C C . ALA A 1 90 ? 9.166 15.559 -13.520 1.00 98.31 90 ALA A C 1
ATOM 641 O O . ALA A 1 90 ? 9.776 14.815 -14.295 1.00 98.31 90 ALA A O 1
ATOM 642 N N . PRO A 1 91 ? 9.024 16.870 -13.778 1.00 97.94 91 PRO A N 1
ATOM 643 C CA . PRO A 1 91 ? 9.741 17.530 -14.861 1.00 97.94 91 PRO A CA 1
ATOM 644 C C . PRO A 1 91 ? 11.208 17.773 -14.488 1.00 97.94 91 PRO A C 1
ATOM 646 O O . PRO A 1 91 ? 11.543 17.939 -13.317 1.00 97.94 91 PRO A O 1
ATOM 649 N N . GLY A 1 92 ? 12.079 17.870 -15.494 1.00 97.12 92 GLY A N 1
ATOM 650 C CA . GLY A 1 92 ? 13.455 18.332 -15.290 1.00 97.12 92 GLY A CA 1
ATOM 651 C C . GLY A 1 92 ? 14.385 17.324 -14.606 1.00 97.12 92 GLY A C 1
ATOM 652 O O . GLY A 1 92 ? 15.387 17.733 -14.025 1.00 97.12 92 GLY A O 1
ATOM 653 N N . VAL A 1 93 ? 14.077 16.027 -14.667 1.00 98.12 93 VAL A N 1
ATOM 654 C CA . VAL A 1 93 ? 14.930 14.963 -14.120 1.00 98.12 93 VAL A CA 1
ATOM 655 C C . VAL A 1 93 ? 16.175 14.831 -14.990 1.00 98.12 93 VAL A C 1
ATOM 657 O O . VAL A 1 93 ? 16.091 14.431 -16.150 1.00 98.12 93 VAL A O 1
ATOM 660 N N . VAL A 1 94 ? 17.332 15.194 -14.442 1.00 98.25 94 VAL A N 1
ATOM 661 C CA . VAL A 1 94 ? 18.623 15.103 -15.133 1.00 98.25 94 VAL A CA 1
ATOM 662 C C . VAL A 1 94 ? 19.210 13.713 -14.904 1.00 98.25 94 VAL A C 1
ATOM 664 O O . VAL A 1 94 ? 19.377 13.305 -13.759 1.00 98.25 94 VAL A O 1
ATOM 667 N N . SER A 1 95 ? 19.522 12.995 -15.984 1.00 97.94 95 SER A N 1
ATOM 668 C CA . SER A 1 95 ? 20.175 11.683 -15.917 1.00 97.94 95 SER A CA 1
ATOM 669 C C . SER A 1 95 ? 21.522 11.771 -15.199 1.00 97.94 95 SER A C 1
ATOM 671 O O . SER A 1 95 ? 22.362 12.604 -15.549 1.00 97.94 95 SER A O 1
ATOM 673 N N . ASN A 1 96 ? 21.760 10.862 -14.252 1.00 98.00 96 ASN A N 1
ATOM 674 C CA . ASN A 1 96 ? 23.064 10.700 -13.597 1.00 98.00 96 ASN A CA 1
ATOM 675 C C . ASN A 1 96 ? 24.085 9.946 -14.469 1.00 98.00 96 ASN A C 1
ATOM 677 O O . ASN A 1 96 ? 25.230 9.752 -14.058 1.00 98.00 96 ASN A O 1
ATOM 681 N N . GLY A 1 97 ? 23.685 9.530 -15.671 1.00 94.12 97 GLY A N 1
ATOM 682 C CA . GLY A 1 97 ? 24.498 8.762 -16.601 1.00 94.12 97 GLY A CA 1
ATOM 683 C C . GLY A 1 97 ? 23.898 7.391 -16.889 1.00 94.12 97 GLY A C 1
ATOM 684 O O . GLY A 1 97 ? 23.131 6.836 -16.104 1.00 94.12 97 GLY A O 1
ATOM 685 N N . LEU A 1 98 ? 24.272 6.838 -18.043 1.00 92.44 98 LEU A N 1
ATOM 686 C CA . LEU A 1 98 ? 23.854 5.502 -18.450 1.00 92.44 98 LEU A CA 1
ATOM 687 C C . LEU A 1 98 ? 24.243 4.487 -17.373 1.00 92.44 98 LEU A C 1
ATOM 689 O O . LEU A 1 98 ? 25.399 4.466 -16.949 1.00 92.44 98 LEU A O 1
ATOM 693 N N . ASN A 1 99 ? 23.306 3.614 -16.995 1.00 95.25 99 ASN A N 1
ATOM 694 C CA . ASN A 1 99 ? 23.548 2.546 -16.023 1.00 95.25 99 ASN A CA 1
ATOM 695 C C . ASN A 1 99 ? 23.884 3.049 -14.610 1.00 95.25 99 ASN A C 1
ATOM 697 O O . ASN A 1 99 ? 24.486 2.332 -13.810 1.00 95.25 99 ASN A O 1
ATOM 701 N N . VAL A 1 100 ? 23.470 4.278 -14.296 1.00 97.00 100 VAL A N 1
ATOM 702 C CA . VAL A 1 100 ? 23.577 4.884 -12.970 1.00 97.00 100 VAL A CA 1
ATOM 703 C C . VAL A 1 100 ? 22.178 5.244 -12.484 1.00 97.00 100 VAL A C 1
ATOM 705 O O . VAL A 1 100 ? 21.357 5.768 -13.238 1.00 97.00 100 VAL A O 1
ATOM 708 N N . ALA A 1 101 ? 21.915 4.970 -11.207 1.00 98.00 101 ALA A N 1
ATOM 709 C CA . ALA A 1 101 ? 20.670 5.344 -10.554 1.00 98.00 101 ALA A CA 1
ATOM 710 C C . ALA A 1 101 ? 20.399 6.845 -10.698 1.00 98.00 101 ALA A C 1
ATOM 712 O O . ALA A 1 101 ? 21.209 7.675 -10.277 1.00 98.00 101 ALA A O 1
ATOM 713 N N . THR A 1 102 ? 19.265 7.184 -11.311 1.00 98.56 102 THR A N 1
ATOM 714 C CA . THR A 1 102 ? 18.782 8.558 -11.448 1.00 98.56 102 THR A CA 1
ATOM 715 C C . THR A 1 102 ? 17.545 8.738 -10.569 1.00 98.56 102 THR A C 1
ATOM 717 O O . THR A 1 102 ? 16.497 8.177 -10.900 1.00 98.56 102 THR A O 1
ATOM 720 N N . PRO A 1 103 ? 17.637 9.510 -9.472 1.00 98.19 103 PRO A N 1
ATOM 721 C CA . PRO A 1 103 ? 16.502 9.745 -8.594 1.00 98.19 103 PRO A CA 1
ATOM 722 C C . PRO A 1 103 ? 15.371 10.505 -9.265 1.00 98.19 103 PRO A C 1
ATOM 724 O O . PRO A 1 103 ? 15.583 11.553 -9.878 1.00 98.19 103 PRO A O 1
ATOM 727 N N . VAL A 1 104 ? 14.147 10.005 -9.096 1.00 98.12 104 VAL A N 1
ATOM 728 C CA . VAL A 1 104 ? 12.934 10.720 -9.491 1.00 98.12 104 VAL A CA 1
ATOM 729 C C . VAL A 1 104 ? 12.417 11.475 -8.258 1.00 98.12 104 VAL A C 1
ATOM 731 O O . VAL A 1 104 ? 11.997 10.843 -7.288 1.00 98.12 104 VAL A O 1
ATOM 734 N N . PRO A 1 105 ? 12.428 12.821 -8.236 1.00 95.81 105 PRO A N 1
ATOM 735 C CA . PRO A 1 105 ? 11.986 13.611 -7.087 1.00 95.81 105 PRO A CA 1
ATOM 736 C C . PRO A 1 105 ? 10.450 13.696 -7.034 1.00 95.81 105 PRO A C 1
ATOM 738 O O . PRO A 1 105 ? 9.868 14.778 -7.099 1.00 95.81 105 PRO A O 1
ATOM 741 N N . LEU A 1 106 ? 9.787 12.540 -6.959 1.00 94.88 106 LEU A N 1
ATOM 742 C CA . LEU A 1 106 ? 8.335 12.404 -6.967 1.00 94.88 106 LEU A CA 1
ATOM 743 C C . LEU A 1 106 ? 7.878 11.537 -5.786 1.00 94.88 106 LEU A C 1
ATOM 745 O O . LEU A 1 106 ? 8.114 10.329 -5.807 1.00 94.88 106 LEU A O 1
ATOM 749 N N . PRO A 1 107 ? 7.201 12.105 -4.772 1.00 95.12 107 PRO A N 1
ATOM 750 C CA . PRO A 1 107 ? 6.579 11.294 -3.735 1.00 95.12 107 PRO A CA 1
ATOM 751 C C . PRO A 1 107 ? 5.409 10.502 -4.331 1.00 95.12 107 PRO A C 1
ATOM 753 O O . PRO A 1 107 ? 4.467 11.087 -4.865 1.00 95.12 107 PRO A O 1
ATOM 756 N N . LEU A 1 108 ? 5.472 9.174 -4.236 1.00 96.50 108 LEU A N 1
ATOM 757 C CA . LEU A 1 108 ? 4.466 8.272 -4.797 1.00 96.50 108 LEU A CA 1
ATOM 758 C C . LEU A 1 108 ? 3.337 7.966 -3.804 1.00 96.50 108 LEU A C 1
ATOM 760 O O . LEU A 1 108 ? 2.171 8.000 -4.182 1.00 96.50 108 LEU A O 1
ATOM 764 N N . ASN A 1 109 ? 3.672 7.695 -2.537 1.00 95.25 109 ASN A N 1
ATOM 765 C CA . ASN A 1 109 ? 2.728 7.339 -1.466 1.00 95.25 109 ASN A CA 1
ATOM 766 C C . ASN A 1 109 ? 1.762 6.194 -1.837 1.00 95.25 109 ASN A C 1
ATOM 768 O O . ASN A 1 109 ? 0.593 6.201 -1.449 1.00 95.25 109 ASN A O 1
ATOM 772 N N . VAL A 1 110 ? 2.240 5.207 -2.598 1.00 97.06 110 VAL A N 1
ATOM 773 C CA . VAL A 1 110 ? 1.413 4.085 -3.066 1.00 97.06 110 VAL A CA 1
ATOM 774 C C . VAL A 1 110 ? 1.439 2.975 -2.024 1.00 97.06 110 VAL A C 1
ATOM 776 O O . VAL A 1 110 ? 2.482 2.368 -1.787 1.00 97.06 110 VAL A O 1
ATOM 779 N N . GLN A 1 111 ? 0.298 2.705 -1.397 1.00 95.31 111 GLN A N 1
ATOM 780 C CA . GLN A 1 111 ? 0.162 1.642 -0.403 1.00 95.31 111 GLN A CA 1
ATOM 781 C C . GLN A 1 111 ? -0.085 0.294 -1.081 1.00 95.31 111 GLN A C 1
ATOM 783 O O . GLN A 1 111 ? -0.931 0.193 -1.967 1.00 95.31 111 GLN A O 1
ATOM 788 N N . ILE A 1 112 ? 0.618 -0.749 -0.638 1.00 96.56 112 ILE A N 1
ATOM 789 C CA . ILE A 1 112 ? 0.398 -2.125 -1.093 1.00 96.56 112 ILE A CA 1
ATOM 790 C C . ILE A 1 112 ? 0.147 -2.996 0.137 1.00 96.56 112 ILE A C 1
ATOM 792 O O . ILE A 1 112 ? 0.988 -3.092 1.034 1.00 96.56 112 ILE A O 1
ATOM 796 N N . GLN A 1 113 ? -1.041 -3.598 0.190 1.00 93.38 113 GLN A N 1
ATOM 797 C CA . GLN A 1 113 ? -1.433 -4.489 1.278 1.00 93.38 113 GLN A CA 1
ATOM 798 C C . GLN A 1 113 ? -0.653 -5.813 1.225 1.00 93.38 113 GLN A C 1
ATOM 800 O O . GLN A 1 113 ? -0.268 -6.256 0.141 1.00 93.38 113 GLN A O 1
ATOM 805 N N . PRO A 1 114 ? -0.481 -6.498 2.368 1.00 91.00 114 PRO A N 1
ATOM 806 C CA . PRO A 1 114 ? 0.078 -7.845 2.408 1.00 91.00 114 PRO A CA 1
ATOM 807 C C . PRO A 1 114 ? -0.653 -8.808 1.477 1.00 91.00 114 PRO A C 1
ATOM 809 O O . PRO A 1 114 ? -1.883 -8.849 1.442 1.00 91.00 114 PRO A O 1
ATOM 812 N N . GLY A 1 115 ? 0.110 -9.592 0.726 1.00 92.94 115 GLY A N 1
ATOM 813 C CA . GLY A 1 115 ? -0.387 -10.535 -0.270 1.00 92.94 115 GLY A CA 1
ATOM 814 C C . GLY A 1 115 ? -0.958 -9.892 -1.537 1.00 92.94 115 GLY A C 1
ATOM 815 O O . GLY A 1 115 ? -1.336 -10.626 -2.446 1.00 92.94 115 GLY A O 1
ATOM 816 N N . GLN A 1 116 ? -1.031 -8.559 -1.623 1.00 96.56 116 GLN A N 1
ATOM 817 C CA . GLN A 1 116 ? -1.556 -7.861 -2.795 1.00 96.56 116 GLN A CA 1
ATOM 818 C C . GLN A 1 116 ? -0.447 -7.469 -3.771 1.00 96.56 116 GLN A C 1
ATOM 820 O O . GLN A 1 116 ? 0.736 -7.357 -3.437 1.00 96.56 116 GLN A O 1
ATOM 825 N N . THR A 1 117 ? -0.871 -7.237 -5.009 1.00 98.19 117 THR A N 1
ATOM 826 C CA . THR A 1 117 ? -0.026 -6.789 -6.113 1.00 98.19 117 THR A CA 1
ATOM 827 C C . THR A 1 117 ? -0.418 -5.380 -6.525 1.00 98.19 117 THR A C 1
ATOM 829 O O . THR A 1 117 ? -1.603 -5.050 -6.556 1.00 98.19 117 THR A O 1
ATOM 832 N N . GLN A 1 118 ? 0.567 -4.568 -6.894 1.00 98.81 118 GLN A N 1
ATOM 833 C CA . GLN A 1 118 ? 0.359 -3.292 -7.560 1.00 98.81 118 GLN A CA 1
ATOM 834 C C . GLN A 1 118 ? 1.225 -3.218 -8.817 1.00 98.81 118 GLN A C 1
ATOM 836 O O . GLN A 1 118 ? 2.453 -3.271 -8.738 1.00 98.81 118 GLN A O 1
ATOM 841 N N . GLY A 1 119 ? 0.577 -3.050 -9.967 1.00 98.75 119 GLY A N 1
ATOM 842 C CA . GLY A 1 119 ? 1.233 -2.756 -11.231 1.00 98.75 119 GLY A CA 1
ATOM 843 C C . GLY A 1 119 ? 1.638 -1.293 -11.313 1.00 98.75 119 GLY A C 1
ATOM 844 O O . GLY A 1 119 ? 0.847 -0.408 -10.971 1.00 98.75 119 GLY A O 1
ATOM 845 N N . PHE A 1 120 ? 2.860 -1.056 -11.781 1.00 98.88 120 PHE A N 1
ATOM 846 C CA . PHE A 1 120 ? 3.461 0.253 -12.012 1.00 98.88 120 PHE A CA 1
ATOM 847 C C . PHE A 1 120 ? 3.750 0.447 -13.497 1.00 98.88 120 PHE A C 1
ATOM 849 O O . PHE A 1 120 ? 4.108 -0.502 -14.191 1.00 98.88 120 PHE A O 1
ATOM 856 N N . TYR A 1 121 ? 3.636 1.688 -13.968 1.00 98.81 121 TYR A N 1
ATOM 857 C CA . TYR A 1 121 ? 4.133 2.131 -15.266 1.00 98.81 121 TYR A CA 1
ATOM 858 C C . TYR A 1 121 ? 5.006 3.367 -15.065 1.00 98.81 121 TYR A C 1
ATOM 860 O O . TYR A 1 121 ? 4.509 4.431 -14.696 1.00 98.81 121 TYR A O 1
ATOM 868 N N . VAL A 1 122 ? 6.308 3.222 -15.302 1.00 98.69 122 VAL A N 1
ATOM 869 C CA . VAL A 1 122 ? 7.288 4.310 -15.190 1.00 98.69 122 VAL A CA 1
ATOM 870 C C . VAL A 1 122 ? 7.739 4.688 -16.593 1.00 98.69 122 VAL A C 1
ATOM 872 O O . VAL A 1 122 ? 8.248 3.836 -17.324 1.00 98.69 122 VAL A O 1
ATOM 875 N N . THR A 1 123 ? 7.534 5.946 -16.989 1.00 98.69 123 THR A N 1
ATOM 876 C CA . THR A 1 123 ? 7.741 6.389 -18.375 1.00 98.69 123 THR A CA 1
ATOM 877 C C . THR A 1 123 ? 8.323 7.791 -18.463 1.00 98.69 123 THR A C 1
ATOM 879 O O . THR A 1 123 ? 7.958 8.673 -17.688 1.00 98.69 123 THR A O 1
ATOM 882 N N . VAL A 1 124 ? 9.158 8.035 -19.472 1.00 98.38 124 VAL A N 1
ATOM 883 C CA . VAL A 1 124 ? 9.367 9.393 -19.986 1.00 98.38 124 VAL A CA 1
ATOM 884 C C . VAL A 1 124 ? 8.097 9.870 -20.693 1.00 98.38 124 VAL A C 1
ATOM 886 O O . VA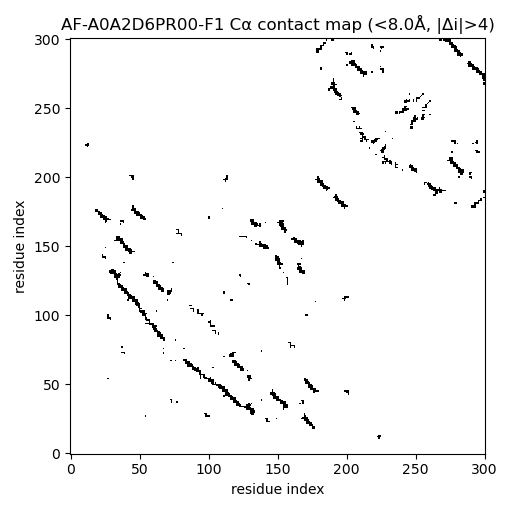L A 1 124 ? 7.345 9.066 -21.248 1.00 98.38 124 VAL A O 1
ATOM 889 N N . THR A 1 125 ? 7.841 11.177 -20.699 1.00 97.06 125 THR A N 1
ATOM 890 C CA . THR A 1 125 ? 6.662 11.749 -21.378 1.00 97.06 125 THR A CA 1
ATOM 891 C C . THR A 1 125 ? 6.916 12.125 -22.838 1.00 97.06 125 THR A C 1
ATOM 893 O O . THR A 1 125 ? 5.984 12.502 -23.544 1.00 97.06 125 THR A O 1
ATOM 896 N N . THR A 1 126 ? 8.162 12.045 -23.308 1.00 92.2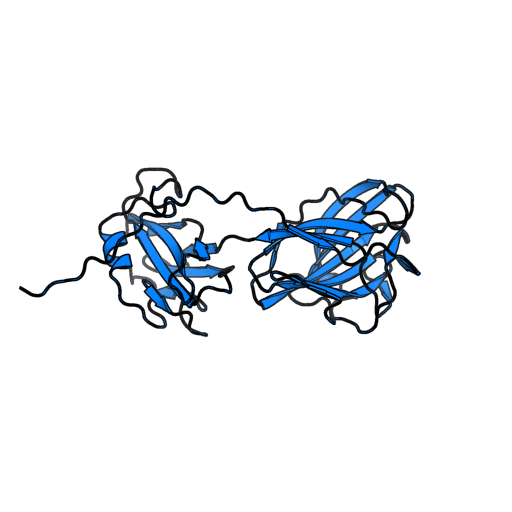5 126 THR A N 1
ATOM 897 C CA . THR A 1 126 ? 8.547 12.359 -24.690 1.00 92.25 126 THR A CA 1
ATOM 898 C C . THR A 1 126 ? 9.652 11.428 -25.170 1.00 92.25 126 THR A C 1
ATOM 900 O O . THR A 1 126 ? 10.635 11.230 -24.461 1.00 92.25 126 THR A O 1
ATOM 903 N N . GLY A 1 127 ? 9.527 10.929 -26.401 1.00 93.00 127 GLY A N 1
ATOM 904 C CA . GLY A 1 127 ? 10.563 10.126 -27.053 1.00 93.00 127 GLY A CA 1
ATOM 905 C C . GLY A 1 127 ? 10.815 8.766 -26.395 1.00 93.00 127 GLY A C 1
ATOM 906 O O . GLY A 1 127 ? 9.940 8.185 -25.749 1.00 93.00 127 GLY A O 1
ATOM 907 N N . THR A 1 128 ? 12.025 8.259 -26.608 1.00 94.50 128 THR A N 1
ATOM 908 C CA . THR A 1 128 ? 12.571 7.043 -25.998 1.00 94.50 128 THR A CA 1
ATOM 909 C C . THR A 1 128 ? 13.710 7.454 -25.080 1.00 94.50 128 THR A C 1
ATOM 911 O O . THR A 1 128 ? 14.564 8.231 -25.500 1.00 94.50 128 THR A O 1
ATOM 914 N N . GLY A 1 129 ? 13.721 6.954 -23.852 1.00 94.88 129 GLY A N 1
ATOM 915 C CA . GLY A 1 129 ? 14.772 7.317 -22.904 1.00 94.88 129 GLY A CA 1
ATOM 916 C C . GLY A 1 129 ? 14.861 6.411 -21.688 1.00 94.88 129 GLY A C 1
ATOM 917 O O . GLY A 1 129 ? 15.882 6.427 -21.016 1.00 94.88 129 GLY A O 1
ATOM 918 N N . MET A 1 130 ? 13.834 5.604 -21.406 1.00 97.81 130 MET A N 1
ATOM 919 C CA . MET A 1 130 ? 13.871 4.621 -20.326 1.00 97.81 130 MET A CA 1
ATOM 920 C C . MET A 1 130 ? 14.666 3.398 -20.761 1.00 97.81 130 MET A C 1
ATOM 922 O O . MET A 1 130 ? 14.303 2.722 -21.728 1.00 97.81 130 MET A O 1
ATOM 926 N N . ASN A 1 131 ? 15.721 3.107 -20.006 1.00 98.12 131 ASN A N 1
ATOM 927 C CA . ASN A 1 131 ? 16.614 1.987 -20.239 1.00 98.12 131 ASN A CA 1
ATOM 928 C C . ASN A 1 131 ? 16.219 0.791 -19.381 1.00 98.12 131 ASN A C 1
ATOM 930 O O . ASN A 1 131 ? 15.958 0.907 -18.184 1.00 98.12 131 ASN A O 1
ATOM 934 N N . TYR A 1 132 ? 16.221 -0.382 -19.999 1.00 97.69 132 TYR A N 1
ATOM 935 C CA . TYR A 1 132 ? 15.861 -1.634 -19.350 1.00 97.69 132 TYR A CA 1
ATOM 936 C C . TYR A 1 132 ? 16.689 -2.801 -19.902 1.00 97.69 132 TYR A C 1
ATOM 938 O O . TYR A 1 132 ? 17.512 -2.645 -20.813 1.00 97.69 132 TYR A O 1
ATOM 946 N N . THR A 1 133 ? 16.494 -3.994 -19.338 1.00 98.06 133 THR A N 1
ATOM 947 C CA . THR A 1 133 ? 17.107 -5.221 -19.859 1.00 98.06 133 THR A CA 1
ATOM 948 C C . THR A 1 133 ? 16.076 -6.202 -20.401 1.00 98.06 133 THR A C 1
ATOM 950 O O . THR A 1 133 ? 14.896 -6.163 -20.048 1.00 98.06 133 THR A O 1
ATOM 953 N N . ASN A 1 134 ? 16.503 -7.075 -21.313 1.00 97.88 134 ASN A N 1
ATOM 954 C CA . ASN A 1 134 ? 15.714 -8.245 -21.695 1.00 97.88 134 ASN A CA 1
ATOM 955 C C . ASN A 1 134 ? 15.465 -9.136 -20.473 1.00 97.88 134 ASN A C 1
ATOM 957 O O . ASN A 1 134 ? 16.399 -9.451 -19.740 1.00 97.88 134 ASN A O 1
ATOM 961 N N . GLY A 1 135 ? 14.210 -9.533 -20.291 1.00 96.38 135 GLY A N 1
ATOM 962 C CA . GLY A 1 135 ? 13.817 -10.516 -19.292 1.00 96.38 135 GLY A CA 1
ATOM 963 C C . GLY A 1 135 ? 13.857 -11.943 -19.833 1.00 96.38 135 GLY A C 1
ATOM 964 O O . GLY A 1 135 ? 14.299 -12.196 -20.958 1.00 96.38 135 GLY A O 1
ATOM 965 N N . SER A 1 136 ? 13.338 -12.863 -19.034 1.00 96.69 136 SER A N 1
ATOM 966 C CA . SER A 1 136 ? 13.166 -14.276 -19.338 1.00 96.69 136 SER A CA 1
ATOM 967 C C . SER A 1 136 ? 11.692 -14.671 -19.471 1.00 96.69 136 SER A C 1
ATOM 969 O O . SER A 1 136 ? 11.319 -15.318 -20.451 1.00 96.69 136 SER A O 1
ATOM 971 N N . VAL A 1 137 ? 10.838 -14.242 -18.538 1.00 96.12 137 VAL A N 1
ATOM 972 C CA . VAL A 1 137 ? 9.419 -14.607 -18.463 1.00 96.12 137 VAL A CA 1
ATOM 973 C C . VAL A 1 137 ? 8.640 -13.441 -17.864 1.00 96.12 137 VAL A C 1
ATOM 975 O O . VAL A 1 137 ? 8.968 -12.926 -16.805 1.00 96.12 137 VAL A O 1
ATOM 978 N N . VAL A 1 138 ? 7.570 -13.021 -18.537 1.00 94.44 138 VAL A N 1
ATOM 979 C CA . VAL A 1 138 ? 6.715 -11.924 -18.061 1.00 94.44 138 VAL A CA 1
ATOM 980 C C . VAL A 1 138 ? 6.094 -12.283 -16.707 1.00 94.44 138 VAL A C 1
ATOM 982 O O . VAL A 1 138 ? 5.551 -13.375 -16.550 1.00 94.44 138 VAL A O 1
ATOM 985 N N . ASN A 1 139 ? 6.112 -11.331 -15.772 1.00 94.69 139 ASN A N 1
ATOM 986 C CA . ASN A 1 139 ? 5.449 -11.405 -14.470 1.00 94.69 139 ASN A CA 1
ATOM 987 C C . ASN A 1 139 ? 5.955 -12.511 -13.522 1.00 94.69 139 ASN A C 1
ATOM 989 O O . ASN A 1 139 ? 5.218 -12.988 -12.659 1.00 94.69 139 ASN A O 1
ATOM 993 N N . THR A 1 140 ? 7.213 -12.936 -13.658 1.00 97.00 140 THR A N 1
ATOM 994 C CA . THR A 1 140 ? 7.880 -13.788 -12.658 1.00 97.00 140 THR A CA 1
ATOM 995 C C . THR A 1 140 ? 8.718 -12.951 -11.694 1.00 97.00 140 THR A C 1
ATOM 997 O O . THR A 1 140 ? 9.218 -11.904 -12.102 1.00 97.00 140 THR A O 1
ATOM 1000 N N . PRO A 1 141 ? 8.922 -13.381 -10.433 1.00 97.94 141 PRO A N 1
ATOM 1001 C CA . PRO A 1 141 ? 9.830 -12.701 -9.509 1.00 97.94 141 PRO A CA 1
ATOM 1002 C C . PRO A 1 141 ? 11.219 -12.491 -10.125 1.00 97.94 141 PRO A C 1
ATOM 1004 O O . PRO A 1 141 ? 11.827 -13.450 -10.598 1.00 97.94 141 PRO A O 1
ATOM 1007 N N . TYR A 1 142 ? 11.712 -11.252 -10.111 1.00 98.38 142 TYR A N 1
ATOM 1008 C CA . TYR A 1 142 ? 13.078 -10.922 -10.527 1.00 98.38 142 TYR A CA 1
ATOM 1009 C C . TYR A 1 142 ? 13.988 -10.721 -9.310 1.00 98.38 142 TYR A C 1
ATOM 1011 O O . TYR A 1 142 ? 15.063 -11.311 -9.224 1.00 98.38 142 TYR A O 1
ATOM 1019 N N . VAL A 1 143 ? 13.539 -9.913 -8.344 1.00 98.50 143 VAL A N 1
ATOM 1020 C CA . VAL A 1 143 ? 14.236 -9.681 -7.074 1.00 98.50 143 VAL A CA 1
ATOM 1021 C C . VAL A 1 143 ? 13.225 -9.584 -5.934 1.00 98.50 143 VAL A C 1
ATOM 1023 O O . VAL A 1 143 ? 12.127 -9.055 -6.112 1.00 98.50 143 VAL A O 1
ATOM 1026 N N . SER A 1 144 ? 13.606 -10.082 -4.760 1.00 98.19 144 SER A N 1
ATOM 1027 C CA . SER A 1 144 ? 12.777 -10.070 -3.557 1.00 98.19 144 SER A CA 1
ATOM 1028 C C . SER A 1 144 ? 13.614 -9.752 -2.328 1.00 98.19 144 SER A C 1
ATOM 1030 O O . SER A 1 144 ? 14.779 -10.140 -2.236 1.00 98.19 144 SER A O 1
ATOM 1032 N N . ASP A 1 145 ? 12.976 -9.120 -1.355 1.00 96.69 145 ASP A N 1
ATOM 1033 C CA . ASP A 1 145 ? 13.404 -9.095 0.038 1.00 96.69 145 ASP A CA 1
ATOM 1034 C C . ASP A 1 145 ? 12.266 -9.667 0.921 1.00 96.69 145 ASP A C 1
ATOM 1036 O O . ASP A 1 145 ? 11.264 -10.154 0.384 1.00 96.69 145 ASP A O 1
ATOM 1040 N N . PRO A 1 146 ? 12.379 -9.680 2.264 1.00 94.06 146 PRO A N 1
ATOM 1041 C CA . PRO A 1 146 ? 11.310 -10.202 3.120 1.00 94.06 146 PRO A CA 1
ATOM 1042 C C . PRO A 1 146 ? 9.963 -9.459 3.033 1.00 94.06 146 PRO A C 1
ATOM 1044 O O . PRO A 1 146 ? 8.967 -9.972 3.540 1.00 94.06 146 PRO A O 1
ATOM 1047 N N . ASN A 1 147 ? 9.909 -8.266 2.434 1.00 95.25 147 ASN A N 1
ATOM 1048 C CA . ASN A 1 147 ? 8.745 -7.380 2.446 1.00 95.25 147 ASN A CA 1
ATOM 1049 C C . ASN A 1 147 ? 8.080 -7.238 1.085 1.00 95.25 147 ASN A C 1
ATOM 1051 O O . ASN A 1 147 ? 6.854 -7.163 1.038 1.00 95.25 147 ASN A O 1
ATOM 1055 N N . ILE A 1 148 ? 8.855 -7.176 0.003 1.00 98.38 148 ILE A N 1
ATOM 1056 C CA . ILE A 1 148 ? 8.337 -7.009 -1.355 1.00 98.38 148 ILE A CA 1
ATOM 1057 C C . ILE A 1 148 ? 9.086 -7.878 -2.367 1.00 98.38 148 ILE A C 1
ATOM 1059 O O . ILE A 1 148 ? 10.236 -8.271 -2.184 1.00 98.38 148 ILE A O 1
ATOM 1063 N N . THR A 1 149 ? 8.418 -8.144 -3.482 1.00 98.75 149 THR A N 1
ATOM 1064 C CA . THR A 1 149 ? 8.978 -8.766 -4.680 1.00 98.75 149 THR A CA 1
ATOM 1065 C C . THR A 1 149 ? 8.699 -7.878 -5.880 1.00 98.75 149 THR A C 1
ATOM 1067 O O . THR A 1 149 ? 7.555 -7.487 -6.100 1.00 98.75 149 THR A O 1
ATOM 1070 N N . ILE A 1 150 ? 9.728 -7.588 -6.675 1.00 98.81 150 ILE A N 1
ATOM 1071 C CA . ILE A 1 150 ? 9.599 -6.913 -7.969 1.00 98.81 150 ILE A CA 1
ATOM 1072 C C . ILE A 1 150 ? 9.655 -7.982 -9.058 1.00 98.81 150 ILE A C 1
ATOM 1074 O O . ILE A 1 150 ? 10.547 -8.836 -9.068 1.00 98.81 150 ILE A O 1
ATOM 1078 N N . THR A 1 151 ? 8.692 -7.941 -9.970 1.00 98.75 151 THR A N 1
ATOM 1079 C CA . THR A 1 151 ? 8.573 -8.909 -11.064 1.00 98.75 151 THR A CA 1
ATOM 1080 C C . THR A 1 151 ? 9.240 -8.424 -12.345 1.00 98.75 151 THR A C 1
ATOM 1082 O O . THR A 1 151 ? 9.462 -7.231 -12.565 1.00 98.75 151 THR A O 1
ATOM 1085 N N . GLU A 1 152 ? 9.529 -9.370 -13.230 1.00 98.50 152 GLU A N 1
ATOM 1086 C CA . GLU A 1 152 ? 9.745 -9.073 -14.633 1.00 98.50 152 GLU A CA 1
ATOM 1087 C C . GLU A 1 152 ? 8.494 -8.453 -15.276 1.00 98.50 152 GLU A C 1
ATOM 1089 O O . GLU A 1 152 ? 7.342 -8.779 -14.981 1.00 98.50 152 GLU A O 1
ATOM 1094 N N . GLY A 1 153 ? 8.749 -7.570 -16.224 1.00 98.31 153 GLY A N 1
ATOM 1095 C CA . GLY A 1 153 ? 7.797 -6.664 -16.827 1.00 98.31 153 GLY A CA 1
ATOM 1096 C C . GLY A 1 153 ? 7.783 -6.694 -18.353 1.00 98.31 153 GLY A C 1
ATOM 1097 O O . GLY A 1 153 ? 8.146 -7.667 -19.027 1.00 98.31 153 GLY A O 1
ATOM 1098 N N . ILE A 1 154 ? 7.392 -5.551 -18.902 1.00 98.62 154 ILE A N 1
ATOM 1099 C CA . ILE A 1 154 ? 7.411 -5.231 -20.327 1.00 98.62 154 ILE A CA 1
ATOM 1100 C C . ILE A 1 154 ? 7.990 -3.828 -20.544 1.00 98.62 154 ILE A C 1
ATOM 1102 O O . ILE A 1 154 ? 7.933 -2.971 -19.665 1.00 98.62 154 ILE A O 1
ATOM 1106 N N . GLY A 1 155 ? 8.559 -3.586 -21.721 1.00 98.31 155 GLY A N 1
ATOM 1107 C CA . GLY A 1 155 ? 8.827 -2.247 -22.243 1.00 98.31 155 GLY A CA 1
ATOM 1108 C C . GLY A 1 155 ? 7.599 -1.734 -22.989 1.00 98.31 155 GLY A C 1
ATOM 1109 O O . GLY A 1 155 ? 6.877 -2.526 -23.596 1.00 98.31 155 GLY A O 1
ATOM 1110 N N . VAL A 1 156 ? 7.346 -0.430 -22.948 1.00 98.31 156 VAL A N 1
ATOM 1111 C CA . VAL A 1 156 ? 6.124 0.179 -23.491 1.00 98.31 156 VAL A CA 1
ATOM 1112 C C . VAL A 1 156 ? 6.463 1.472 -24.213 1.00 98.31 156 VAL A C 1
ATOM 1114 O O . VAL A 1 156 ? 7.112 2.352 -23.648 1.00 98.31 156 VAL A O 1
ATOM 1117 N N . ALA A 1 157 ? 6.045 1.575 -25.475 1.00 97.94 157 ALA A N 1
ATOM 1118 C CA . ALA A 1 157 ? 6.141 2.805 -26.253 1.00 97.94 157 ALA A CA 1
ATOM 1119 C C . ALA A 1 157 ? 5.185 3.878 -25.721 1.00 97.94 157 ALA A C 1
ATOM 1121 O O . ALA A 1 157 ? 4.171 3.575 -25.091 1.00 97.94 157 ALA A O 1
ATOM 1122 N N . LEU A 1 158 ? 5.510 5.140 -26.001 1.00 95.50 158 LEU A N 1
ATOM 1123 C CA . LEU A 1 158 ? 4.783 6.305 -25.502 1.00 95.50 158 LEU A CA 1
ATOM 1124 C C . LEU A 1 158 ? 3.257 6.171 -25.660 1.00 95.50 158 LEU A C 1
ATOM 1126 O O . LEU A 1 158 ? 2.771 5.617 -26.645 1.00 95.50 158 LEU A O 1
ATOM 1130 N N . ASN A 1 159 ? 2.511 6.736 -24.705 1.00 94.62 159 ASN A N 1
ATOM 1131 C CA . ASN A 1 159 ? 1.042 6.748 -24.681 1.00 94.62 159 ASN A CA 1
ATOM 1132 C C . ASN A 1 159 ? 0.399 5.350 -24.664 1.00 94.62 159 ASN A C 1
ATOM 1134 O O . ASN A 1 159 ? -0.583 5.124 -25.368 1.00 94.62 159 ASN A O 1
ATOM 1138 N N . PHE A 1 160 ? 0.931 4.431 -23.846 1.00 97.38 160 PHE A N 1
ATOM 1139 C CA . PHE A 1 160 ? 0.439 3.045 -23.745 1.00 97.38 160 PHE A CA 1
ATOM 1140 C C . PHE A 1 160 ? 0.456 2.326 -25.107 1.00 97.38 160 PHE A C 1
ATOM 1142 O O . PHE A 1 160 ? -0.464 1.585 -25.450 1.00 97.38 160 PHE A O 1
ATOM 1149 N N . GLY A 1 161 ? 1.485 2.612 -25.913 1.00 96.06 161 GLY A N 1
ATOM 1150 C CA . GLY A 1 161 ? 1.632 2.112 -27.274 1.00 96.06 161 G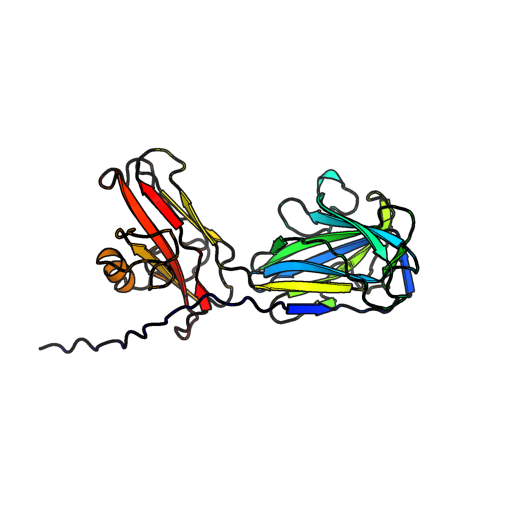LY A CA 1
ATOM 1151 C C . GLY A 1 161 ? 2.139 0.669 -27.337 1.00 96.06 161 GLY A C 1
ATOM 1152 O O . GLY A 1 161 ? 1.820 -0.174 -26.502 1.00 96.06 161 GLY A O 1
ATOM 1153 N N . GLY A 1 162 ? 2.947 0.369 -28.358 1.00 97.06 162 GLY A N 1
ATOM 1154 C CA . GLY A 1 162 ? 3.510 -0.969 -28.564 1.00 97.06 162 GLY A CA 1
ATOM 1155 C C . GLY A 1 162 ? 4.240 -1.512 -27.331 1.00 97.06 162 GLY A C 1
ATOM 1156 O O . GLY A 1 162 ? 4.993 -0.789 -26.676 1.00 97.06 162 GLY A O 1
ATOM 1157 N N . THR A 1 163 ? 4.023 -2.793 -27.036 1.00 97.69 163 THR A N 1
ATOM 1158 C CA . THR A 1 163 ? 4.612 -3.490 -25.890 1.00 97.69 163 THR A CA 1
ATOM 1159 C C . THR A 1 163 ? 5.717 -4.444 -26.333 1.00 97.69 163 THR A C 1
ATOM 1161 O O . THR A 1 163 ? 5.673 -5.038 -27.410 1.00 97.69 163 THR A O 1
ATOM 1164 N N . PHE A 1 164 ? 6.734 -4.587 -25.489 1.00 97.88 164 PHE A N 1
ATOM 1165 C CA . PHE A 1 164 ? 7.915 -5.401 -25.741 1.00 97.88 164 PHE A CA 1
ATOM 1166 C C . PHE A 1 164 ? 8.157 -6.283 -24.530 1.00 97.88 164 PHE A C 1
ATOM 1168 O O . PHE A 1 164 ? 8.324 -5.782 -23.423 1.00 97.88 164 PHE A O 1
ATOM 1175 N N . SER A 1 165 ? 8.193 -7.592 -24.723 1.00 96.81 165 SER A N 1
ATOM 1176 C CA . SER A 1 165 ? 8.272 -8.547 -23.624 1.00 96.81 165 SER A CA 1
ATOM 1177 C C . SER A 1 165 ? 9.267 -9.667 -23.922 1.00 96.81 165 SER A C 1
ATOM 1179 O O . SER A 1 165 ? 9.632 -9.880 -25.085 1.00 96.81 165 SER A O 1
ATOM 1181 N N . PRO A 1 166 ? 9.743 -10.369 -22.883 1.00 97.50 166 PRO A N 1
ATOM 1182 C CA . PRO A 1 166 ? 9.796 -9.946 -21.472 1.00 97.50 166 PRO A CA 1
ATOM 1183 C C . PRO A 1 166 ? 10.884 -8.880 -21.246 1.00 97.50 166 PRO A C 1
ATOM 1185 O O . PRO A 1 166 ? 11.897 -8.877 -21.951 1.00 97.50 166 PRO A O 1
ATOM 1188 N N . ARG A 1 167 ? 10.706 -7.959 -20.293 1.00 98.12 167 ARG A N 1
ATOM 1189 C CA . ARG A 1 167 ? 11.706 -6.929 -19.940 1.00 98.12 167 ARG A CA 1
ATOM 1190 C C . ARG A 1 167 ? 11.828 -6.781 -18.432 1.00 98.12 167 ARG A C 1
ATOM 1192 O O . ARG A 1 167 ? 10.826 -6.798 -17.743 1.00 98.12 167 ARG A O 1
ATOM 1199 N N . VAL A 1 168 ? 13.029 -6.556 -17.924 1.00 98.31 168 VAL A N 1
ATOM 1200 C CA . VAL A 1 168 ? 13.253 -6.200 -16.517 1.00 98.31 168 VAL A CA 1
ATOM 1201 C C . VAL A 1 168 ? 13.354 -4.685 -16.429 1.00 98.31 168 VAL A C 1
ATOM 1203 O O . VAL A 1 168 ? 14.170 -4.088 -17.131 1.00 98.31 168 VAL A O 1
ATOM 1206 N N . TRP A 1 169 ? 12.526 -4.059 -15.590 1.00 98.38 169 TRP A N 1
ATOM 1207 C CA . TRP A 1 169 ? 12.696 -2.644 -15.261 1.00 98.38 169 TRP A CA 1
ATOM 1208 C C . TRP A 1 169 ? 13.967 -2.457 -14.433 1.00 98.38 169 TRP A C 1
ATOM 1210 O O . TRP A 1 169 ? 14.186 -3.182 -13.463 1.00 98.38 169 TRP A O 1
ATOM 1220 N N . ASN A 1 170 ? 14.785 -1.475 -14.806 1.00 98.19 170 ASN A N 1
ATOM 1221 C CA . ASN A 1 170 ? 16.089 -1.228 -14.203 1.00 98.19 170 ASN A CA 1
ATOM 1222 C C . ASN A 1 170 ? 16.014 0.010 -13.316 1.00 98.19 170 ASN A C 1
ATOM 1224 O O . ASN A 1 170 ? 16.003 1.141 -13.809 1.00 98.19 170 ASN A O 1
ATOM 1228 N N . GLY A 1 171 ? 15.926 -0.215 -12.012 1.00 98.19 171 GLY A N 1
ATOM 1229 C CA . GLY A 1 171 ? 15.748 0.856 -11.052 1.00 98.19 171 GLY A CA 1
ATOM 1230 C C . GLY A 1 171 ? 15.798 0.385 -9.607 1.00 98.19 171 GLY A C 1
ATOM 1231 O O . GLY A 1 171 ? 16.040 -0.788 -9.304 1.00 98.19 171 GLY A O 1
ATOM 1232 N N . THR A 1 172 ? 15.559 1.333 -8.708 1.00 98.75 172 THR A N 1
ATOM 1233 C CA . THR A 1 172 ? 15.452 1.098 -7.266 1.00 98.75 172 THR A CA 1
ATOM 1234 C C . THR A 1 172 ? 14.089 1.557 -6.794 1.00 98.75 172 THR A C 1
ATOM 1236 O O . THR A 1 172 ? 13.679 2.673 -7.093 1.00 98.75 172 THR A O 1
ATOM 1239 N N . VAL A 1 173 ? 13.396 0.720 -6.031 1.00 98.69 173 VAL A N 1
ATOM 1240 C CA . VAL A 1 173 ? 12.182 1.106 -5.312 1.00 98.69 173 VAL A CA 1
ATOM 1241 C C . VAL A 1 173 ? 12.567 1.489 -3.894 1.00 98.69 173 VAL A C 1
ATOM 1243 O O . VAL A 1 173 ? 13.178 0.686 -3.192 1.00 98.69 173 VAL A O 1
ATOM 1246 N N . TYR A 1 174 ? 12.169 2.683 -3.462 1.00 98.12 174 TYR A N 1
ATOM 1247 C CA . TYR A 1 174 ? 12.260 3.110 -2.071 1.00 98.12 174 TYR A CA 1
ATOM 1248 C C . TYR A 1 174 ? 10.898 2.982 -1.420 1.00 98.12 174 TYR A C 1
ATOM 1250 O O . TYR A 1 174 ? 9.909 3.526 -1.915 1.00 98.12 174 TYR A O 1
ATOM 1258 N N . TYR A 1 175 ? 10.844 2.290 -0.294 1.00 97.00 175 TYR A N 1
ATOM 1259 C CA . TYR A 1 175 ? 9.597 2.003 0.390 1.00 97.00 175 TYR A CA 1
ATOM 1260 C C . TYR A 1 175 ? 9.794 2.002 1.901 1.00 97.00 175 TYR A C 1
ATOM 1262 O O . TYR A 1 175 ? 10.905 2.127 2.412 1.00 97.00 175 TYR A O 1
ATOM 1270 N N . GLN A 1 176 ? 8.698 1.895 2.627 1.00 93.88 176 GLN A N 1
ATOM 1271 C CA . GLN A 1 176 ? 8.706 1.787 4.075 1.00 93.88 176 GLN A CA 1
ATOM 1272 C C . GLN A 1 176 ? 7.567 0.885 4.539 1.00 93.88 176 GLN A C 1
ATOM 1274 O O . GLN A 1 176 ? 6.646 0.623 3.762 1.00 93.88 176 GLN A O 1
ATOM 1279 N N . PHE A 1 177 ? 7.603 0.430 5.791 1.00 89.56 177 PHE A N 1
ATOM 1280 C CA . PHE A 1 177 ? 6.444 -0.245 6.369 1.00 89.56 177 PHE A CA 1
ATOM 1281 C C . PHE A 1 177 ? 5.268 0.728 6.455 1.00 89.56 177 PHE A C 1
ATOM 1283 O O . PHE A 1 177 ? 5.433 1.893 6.825 1.00 89.56 177 PHE A O 1
ATOM 1290 N N . ALA A 1 178 ? 4.082 0.252 6.094 1.00 86.62 178 ALA A N 1
ATOM 1291 C CA . ALA A 1 178 ? 2.853 0.967 6.384 1.00 86.62 178 ALA A CA 1
ATOM 1292 C C . ALA A 1 178 ? 2.372 0.579 7.782 1.00 86.62 178 ALA A C 1
ATOM 1294 O O . ALA A 1 178 ? 2.449 -0.588 8.162 1.00 86.62 178 ALA A O 1
ATOM 1295 N N . ALA A 1 179 ? 1.860 1.555 8.528 1.00 85.81 179 ALA A N 1
ATOM 1296 C CA . ALA A 1 179 ? 1.145 1.268 9.763 1.00 85.81 179 ALA A CA 1
ATOM 1297 C C . ALA A 1 179 ? -0.150 0.499 9.458 1.00 85.81 179 ALA A C 1
ATOM 1299 O O . ALA A 1 179 ? -0.755 0.702 8.399 1.00 85.81 179 ALA A O 1
ATOM 1300 N N . ASP A 1 180 ? -0.591 -0.334 10.401 1.00 90.94 180 ASP A N 1
ATOM 1301 C CA . ASP A 1 180 ? -1.932 -0.910 10.349 1.00 90.94 180 ASP A CA 1
ATOM 1302 C C . ASP A 1 180 ? -2.962 0.239 10.376 1.00 90.94 180 ASP A C 1
ATOM 1304 O O . ASP A 1 180 ? -2.774 1.248 11.063 1.00 90.94 180 ASP A O 1
ATOM 1308 N N . ILE A 1 181 ? -4.054 0.123 9.620 1.00 92.88 181 ILE A N 1
ATOM 1309 C CA . ILE A 1 181 ? -5.042 1.205 9.491 1.00 92.88 181 ILE A CA 1
ATOM 1310 C C . ILE A 1 181 ? -6.355 0.758 10.108 1.00 92.88 181 ILE A C 1
ATOM 1312 O O . ILE A 1 181 ? -7.051 -0.086 9.552 1.00 92.88 181 ILE A O 1
ATOM 1316 N N . LEU A 1 182 ? -6.702 1.346 11.245 1.00 96.38 182 LEU A N 1
ATOM 1317 C CA . LEU A 1 182 ? -8.007 1.202 11.864 1.00 96.38 182 LEU A CA 1
ATOM 1318 C C . LEU A 1 182 ? -8.944 2.281 11.323 1.00 96.38 182 LEU A C 1
ATOM 1320 O O . LEU A 1 182 ? -8.685 3.476 11.478 1.00 96.38 182 LEU A O 1
ATOM 1324 N N . ASP A 1 183 ? -10.058 1.841 10.747 1.00 96.19 183 ASP A N 1
ATOM 1325 C CA . ASP A 1 183 ? -11.177 2.703 10.383 1.00 96.19 183 ASP A CA 1
ATOM 1326 C C . ASP A 1 183 ? -12.418 2.342 11.205 1.00 96.19 183 ASP A C 1
ATOM 1328 O O . ASP A 1 183 ? -12.732 1.167 11.424 1.00 96.19 183 ASP A O 1
ATOM 1332 N N . VAL A 1 184 ? -13.099 3.379 11.691 1.00 96.38 184 VAL A N 1
ATOM 1333 C CA . VAL A 1 184 ? -14.277 3.286 12.558 1.00 96.38 184 VAL A CA 1
ATOM 1334 C C . VAL A 1 184 ? -15.274 4.356 12.134 1.00 96.38 184 VAL A C 1
ATOM 1336 O O . VAL A 1 184 ? -14.947 5.543 12.139 1.00 96.38 184 VAL A O 1
ATOM 1339 N N . ALA A 1 185 ? -16.497 3.945 11.798 1.00 95.25 185 ALA A N 1
ATOM 1340 C CA . ALA A 1 185 ? -17.535 4.834 11.271 1.00 95.25 185 ALA A CA 1
ATOM 1341 C C . ALA A 1 185 ? -18.954 4.398 11.684 1.00 95.25 185 ALA A C 1
ATOM 1343 O O . ALA A 1 185 ? -19.157 3.263 12.107 1.00 95.25 185 ALA A O 1
ATOM 1344 N N . GLN A 1 186 ? -19.958 5.268 11.500 1.00 93.62 186 GLN A N 1
ATOM 1345 C CA . GLN A 1 186 ? -21.393 4.942 11.649 1.00 93.62 186 GLN A CA 1
ATOM 1346 C C . GLN A 1 186 ? -22.131 5.037 10.296 1.00 93.62 186 GLN A C 1
ATOM 1348 O O . GLN A 1 186 ? -22.921 5.959 10.077 1.00 93.62 186 GLN A O 1
ATOM 1353 N N . PRO A 1 187 ? -21.869 4.126 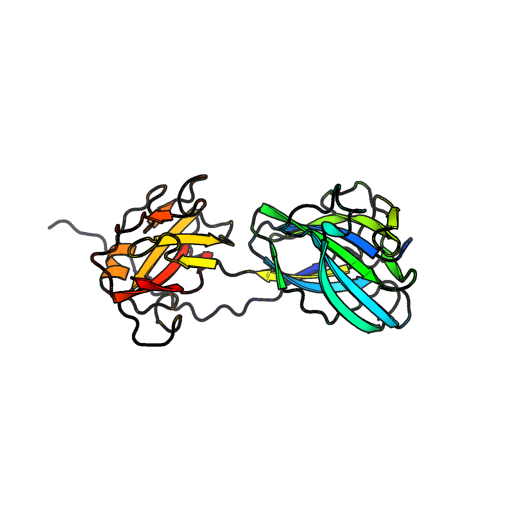9.338 1.00 90.19 187 PRO A N 1
ATOM 1354 C CA . PRO A 1 187 ? -22.298 4.307 7.949 1.00 90.19 187 PRO A CA 1
ATOM 1355 C C . PRO A 1 187 ? -23.804 4.114 7.717 1.00 90.19 187 PRO A C 1
ATOM 1357 O O . PRO A 1 187 ? -24.308 4.511 6.670 1.00 90.19 187 PRO A O 1
ATOM 1360 N N . GLN A 1 188 ? -24.531 3.490 8.651 1.00 88.50 188 GLN A N 1
ATOM 1361 C CA . GLN A 1 188 ? -25.928 3.076 8.451 1.00 88.50 188 GLN A CA 1
ATOM 1362 C C . GLN A 1 188 ? -26.939 3.892 9.280 1.00 88.50 188 GLN A C 1
ATOM 1364 O O . GLN A 1 188 ? -28.128 3.579 9.279 1.00 88.50 188 GLN A O 1
ATOM 1369 N N . GLY A 1 189 ? -26.489 4.948 9.964 1.00 88.50 189 GLY A N 1
ATOM 1370 C CA . GLY A 1 189 ? -27.319 5.820 10.804 1.00 88.50 189 GLY A CA 1
ATOM 1371 C C . GLY A 1 189 ? -26.996 5.727 12.304 1.00 88.50 189 GLY A C 1
ATOM 1372 O O . GLY A 1 189 ? -26.066 5.005 12.686 1.00 88.50 189 GLY A O 1
ATOM 1373 N N . PRO A 1 190 ? -27.746 6.449 13.160 1.00 91.62 190 PRO A N 1
ATOM 1374 C CA . PRO A 1 190 ? -27.481 6.535 14.597 1.00 91.62 190 PRO A CA 1
ATOM 1375 C C . PRO A 1 190 ? -27.382 5.165 15.277 1.00 91.62 190 PRO A C 1
ATOM 1377 O O . PRO A 1 190 ? -28.122 4.228 14.959 1.00 91.62 190 PRO A O 1
ATOM 1380 N N . GLY A 1 191 ? -26.434 5.029 16.198 1.00 91.19 191 GLY A N 1
ATOM 1381 C CA . GLY A 1 191 ? -26.133 3.786 16.905 1.00 91.19 191 GLY A CA 1
ATOM 1382 C C . GLY A 1 191 ? -25.579 2.634 16.052 1.00 91.19 191 GLY A C 1
ATOM 1383 O O 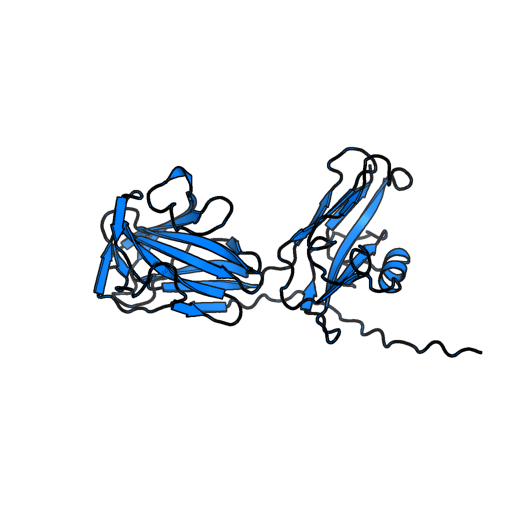. GLY A 1 191 ? -25.384 1.556 16.608 1.00 91.19 191 GLY A O 1
ATOM 1384 N N . SER A 1 192 ? -25.328 2.812 14.746 1.00 96.00 192 SER A N 1
ATOM 1385 C CA . SER A 1 192 ? -24.571 1.828 13.947 1.00 96.00 192 SER A CA 1
ATOM 1386 C C . SER A 1 192 ? -23.071 1.928 14.226 1.00 96.00 192 SER A C 1
ATOM 1388 O O . SER A 1 192 ? -22.608 2.940 14.752 1.00 96.00 192 SER A O 1
ATOM 1390 N N . LEU A 1 193 ? -22.305 0.895 13.872 1.00 96.06 193 LEU A N 1
ATOM 1391 C CA . LEU A 1 193 ? -20.842 0.936 13.918 1.00 96.06 193 LEU A CA 1
ATOM 1392 C C . LEU A 1 193 ? -20.256 0.007 12.857 1.00 96.06 193 LEU A C 1
ATOM 1394 O O . LEU A 1 193 ? -20.659 -1.146 12.759 1.00 96.06 193 LEU A O 1
ATOM 1398 N N . SER A 1 194 ? -19.276 0.489 12.108 1.00 96.75 194 SER A N 1
ATOM 1399 C CA . SER A 1 194 ? -18.382 -0.325 11.291 1.00 96.75 194 SER A CA 1
ATOM 1400 C C . SER A 1 194 ? -16.975 -0.185 11.850 1.00 96.75 194 SER A C 1
ATOM 1402 O O . SER A 1 194 ? -16.529 0.941 12.064 1.00 96.75 194 SER A O 1
ATOM 1404 N N . VAL A 1 195 ? -16.290 -1.303 12.082 1.00 97.19 195 VAL A N 1
ATOM 1405 C CA . VAL A 1 195 ? -14.877 -1.353 12.478 1.00 97.19 195 VAL A CA 1
ATOM 1406 C C . VAL A 1 195 ? -14.137 -2.241 11.488 1.00 97.19 195 VAL A C 1
ATOM 1408 O O . VAL A 1 195 ? -14.436 -3.432 11.377 1.00 97.19 195 VAL A O 1
ATOM 1411 N N . SER A 1 196 ? -13.152 -1.685 10.793 1.00 96.38 196 SER A N 1
ATOM 1412 C CA . SER A 1 196 ? -12.311 -2.422 9.848 1.00 96.38 196 SER A CA 1
ATOM 1413 C C . SER A 1 196 ? -10.837 -2.155 10.098 1.00 96.38 196 SER A C 1
ATOM 1415 O O . SER A 1 196 ? -10.461 -1.043 10.465 1.00 96.38 196 SER A O 1
ATOM 1417 N N . LEU A 1 197 ? -10.009 -3.169 9.857 1.00 95.62 197 LEU A N 1
ATOM 1418 C CA . LEU A 1 197 ? -8.560 -3.058 9.924 1.00 95.62 197 LEU A CA 1
ATOM 1419 C C . LEU A 1 197 ? -7.971 -3.350 8.542 1.00 95.62 197 LEU A C 1
ATOM 1421 O O . LEU A 1 197 ? -8.194 -4.416 7.975 1.00 95.62 197 LEU A O 1
ATOM 1425 N N . GLY A 1 198 ? -7.237 -2.391 7.996 1.00 92.81 198 GLY A N 1
ATOM 1426 C CA . GLY A 1 198 ? -6.479 -2.514 6.758 1.00 92.81 198 GLY A CA 1
ATOM 1427 C C . GLY A 1 198 ? -4.980 -2.579 7.028 1.00 92.81 198 GLY A C 1
ATOM 1428 O O . GLY A 1 198 ? -4.526 -2.318 8.140 1.00 92.81 198 GLY A O 1
ATOM 1429 N N . MET A 1 199 ? -4.204 -2.911 5.991 1.00 91.75 199 MET A N 1
ATOM 1430 C CA . MET A 1 199 ? -2.738 -3.014 6.074 1.00 91.75 199 MET A CA 1
ATOM 1431 C C . MET A 1 199 ? -2.262 -3.952 7.197 1.00 91.75 199 MET A C 1
ATOM 1433 O O . MET A 1 199 ? -1.202 -3.737 7.764 1.00 91.75 199 MET A O 1
ATOM 1437 N N . ILE A 1 200 ? -3.050 -4.990 7.508 1.00 92.56 200 ILE A N 1
ATOM 1438 C CA . ILE A 1 200 ? -2.838 -5.834 8.688 1.00 92.56 200 ILE A CA 1
ATOM 1439 C C . ILE A 1 200 ? -1.507 -6.576 8.583 1.00 92.56 200 ILE A C 1
ATOM 1441 O O . ILE A 1 200 ? -1.354 -7.452 7.733 1.00 92.56 200 ILE A O 1
ATOM 1445 N N . THR A 1 201 ? -0.582 -6.283 9.491 1.00 92.00 201 THR A N 1
ATOM 1446 C CA . THR A 1 201 ? 0.751 -6.888 9.565 1.00 92.00 201 THR A CA 1
ATOM 1447 C C . THR A 1 201 ? 0.702 -8.413 9.400 1.00 92.00 201 THR A C 1
ATOM 1449 O O . THR A 1 201 ? 0.015 -9.117 10.149 1.00 92.00 201 THR A O 1
ATOM 1452 N N . ALA A 1 202 ? 1.439 -8.935 8.413 1.00 90.62 202 ALA A N 1
ATOM 1453 C CA . ALA A 1 202 ? 1.317 -10.320 7.949 1.00 90.62 202 ALA A CA 1
ATOM 1454 C C . ALA A 1 202 ? 1.764 -11.365 8.983 1.00 90.62 202 ALA A C 1
ATOM 1456 O O . ALA A 1 202 ? 1.232 -12.470 9.013 1.00 90.62 202 ALA A O 1
ATOM 1457 N N . SER A 1 203 ? 2.714 -11.014 9.852 1.00 90.75 203 SER A N 1
ATOM 1458 C CA . SER A 1 203 ? 3.200 -11.886 10.929 1.00 90.75 203 SER A CA 1
ATOM 1459 C C . SER A 1 203 ? 2.248 -11.981 12.126 1.00 90.75 203 SER A C 1
ATOM 1461 O O . SER A 1 203 ? 2.471 -12.802 13.019 1.00 90.75 203 SER A O 1
ATOM 1463 N N . SER A 1 204 ? 1.197 -11.155 12.178 1.00 94.69 204 SER A N 1
ATOM 1464 C CA . SER A 1 204 ? 0.247 -11.193 13.286 1.00 94.69 204 SER A CA 1
ATOM 1465 C C . SER A 1 204 ? -0.594 -12.467 13.255 1.00 94.69 204 SER A C 1
ATOM 1467 O O . SER A 1 204 ? -1.087 -12.898 12.215 1.00 94.69 204 SER A O 1
ATOM 1469 N N . THR A 1 205 ? -0.782 -13.061 14.428 1.00 96.88 205 THR A N 1
ATOM 1470 C CA . THR A 1 205 ? -1.634 -14.244 14.633 1.00 96.88 205 THR A CA 1
ATOM 1471 C C . THR A 1 205 ? -2.847 -13.922 15.497 1.00 96.88 205 THR A C 1
ATOM 1473 O O . THR A 1 205 ? -3.845 -14.636 15.455 1.00 96.88 205 THR A O 1
ATOM 1476 N N . GLN A 1 206 ? -2.794 -12.820 16.243 1.00 97.25 206 GLN A N 1
ATOM 1477 C CA . GLN A 1 206 ? -3.851 -12.349 17.128 1.00 97.25 206 GLN A CA 1
ATOM 1478 C C . GLN A 1 206 ? -3.741 -10.832 17.329 1.00 97.25 206 GLN A C 1
ATOM 1480 O O . GLN A 1 206 ? -2.753 -10.210 16.926 1.00 97.25 206 GLN A O 1
ATOM 1485 N N . GLY A 1 207 ? -4.732 -10.235 17.981 1.00 97.19 207 GLY A N 1
ATOM 1486 C CA . GLY A 1 207 ? -4.683 -8.829 18.359 1.00 97.19 207 GLY A CA 1
ATOM 1487 C C . GLY A 1 207 ? -5.823 -8.405 19.269 1.00 97.19 207 GLY A C 1
ATOM 1488 O O . GLY A 1 207 ? -6.790 -9.140 19.467 1.00 97.19 207 GLY A O 1
ATOM 1489 N N . TYR A 1 208 ? -5.694 -7.203 19.819 1.00 97.75 208 TYR A N 1
ATOM 1490 C CA . TYR A 1 208 ? -6.727 -6.572 20.631 1.00 97.75 208 TYR A CA 1
ATOM 1491 C C . TYR A 1 208 ? -7.245 -5.328 19.935 1.00 97.75 208 TYR A C 1
ATOM 1493 O O . TYR A 1 208 ? -6.443 -4.489 19.531 1.00 97.75 208 TYR A O 1
ATOM 1501 N N . THR A 1 209 ? -8.567 -5.176 19.884 1.00 97.62 209 THR A N 1
ATOM 1502 C CA . THR A 1 209 ? -9.192 -3.872 19.640 1.00 97.62 209 THR A CA 1
ATOM 1503 C C . THR A 1 209 ? -9.495 -3.260 20.986 1.00 97.62 209 THR A C 1
ATOM 1505 O O . THR A 1 209 ? -10.361 -3.727 21.728 1.00 97.62 209 THR A O 1
ATOM 1508 N N . LEU A 1 210 ? -8.739 -2.231 21.321 1.00 97.50 210 LEU A N 1
ATOM 1509 C CA . LEU A 1 210 ? -8.823 -1.544 22.590 1.00 97.50 210 LEU A CA 1
ATOM 1510 C C . LEU A 1 210 ? -9.647 -0.282 22.424 1.00 97.50 210 LEU A C 1
ATOM 1512 O O . LEU A 1 210 ? -9.553 0.404 21.410 1.00 97.50 210 LEU A O 1
ATOM 1516 N N . LEU A 1 211 ? -10.438 0.012 23.447 1.00 96.19 211 LEU A N 1
ATOM 1517 C CA . LEU A 1 211 ? -11.321 1.163 23.496 1.00 96.19 211 LEU A CA 1
ATOM 1518 C C . LEU A 1 211 ? -11.033 1.956 24.764 1.00 96.19 211 LEU A C 1
ATOM 1520 O O . LEU A 1 211 ? -10.761 1.372 25.814 1.00 96.19 211 LEU A O 1
ATOM 1524 N N . SER A 1 212 ? -11.094 3.276 24.663 1.00 97.44 212 SER A N 1
ATOM 1525 C CA . SER A 1 212 ? -11.164 4.179 25.803 1.00 97.44 212 SER A CA 1
ATOM 1526 C C . SER A 1 212 ? -12.301 5.173 25.614 1.00 97.44 212 SER A C 1
ATOM 1528 O O . SER A 1 212 ? -12.482 5.732 24.536 1.00 97.44 212 SER A O 1
ATOM 1530 N N . THR A 1 213 ? -13.044 5.418 26.686 1.00 96.94 213 THR A N 1
ATOM 1531 C CA . THR A 1 213 ? -14.044 6.492 26.785 1.00 96.94 213 THR A CA 1
ATOM 1532 C C . THR A 1 213 ? -13.452 7.783 27.359 1.00 96.94 213 THR A C 1
ATOM 1534 O O . THR A 1 213 ? -14.115 8.816 27.438 1.00 96.94 213 THR A O 1
ATOM 1537 N N . THR A 1 214 ? -12.184 7.738 27.766 1.00 96.62 214 THR A N 1
ATOM 1538 C CA . THR A 1 214 ? -11.445 8.858 28.337 1.00 96.62 214 THR A CA 1
ATOM 1539 C C . THR A 1 214 ? -10.651 9.547 27.233 1.00 96.62 214 THR A C 1
ATOM 1541 O O . THR A 1 214 ? -9.543 9.139 26.903 1.00 96.62 214 THR A O 1
ATOM 1544 N N . THR A 1 215 ? -11.191 10.630 26.670 1.00 95.56 215 THR A N 1
ATOM 1545 C CA . THR A 1 215 ? -10.588 11.332 25.518 1.00 95.56 215 THR A CA 1
ATOM 1546 C C . THR A 1 215 ? -10.168 12.782 25.839 1.00 95.56 215 THR A C 1
ATOM 1548 O O . THR A 1 215 ? -10.651 13.716 25.193 1.00 95.56 215 THR A O 1
ATOM 1551 N N . PRO A 1 216 ? -9.308 13.026 26.854 1.00 92.69 216 PRO A N 1
ATOM 1552 C CA . PRO A 1 216 ? -9.062 14.368 27.395 1.00 92.69 216 PRO A CA 1
ATOM 1553 C C . PRO A 1 216 ? -8.185 15.254 26.501 1.00 92.69 216 PRO A C 1
ATOM 1555 O O . PRO A 1 216 ? -8.253 16.476 26.601 1.00 92.69 216 PRO A O 1
ATOM 1558 N N . LEU A 1 217 ? -7.345 14.652 25.657 1.00 93.50 217 LEU A N 1
ATOM 1559 C CA . LEU A 1 217 ? -6.375 15.333 24.797 1.00 93.50 217 LEU A CA 1
ATOM 1560 C C . LEU A 1 217 ? -6.644 15.017 23.313 1.00 93.50 217 LEU A C 1
ATOM 1562 O O . LEU A 1 217 ? -7.541 14.214 23.006 1.00 93.50 217 LEU A O 1
ATOM 1566 N N . PRO A 1 218 ? -5.916 15.649 22.370 1.00 94.81 218 PRO A N 1
ATOM 1567 C CA . PRO A 1 218 ? -5.984 15.277 20.962 1.00 94.81 218 PRO A CA 1
ATOM 1568 C C . PRO A 1 218 ? -5.793 13.770 20.740 1.00 94.81 218 PRO A C 1
ATOM 1570 O O . PRO A 1 218 ? -5.144 13.079 21.524 1.00 94.81 218 PRO A O 1
ATOM 1573 N N . VAL A 1 219 ? -6.403 13.253 19.677 1.00 92.94 219 VAL A N 1
ATOM 1574 C CA . VAL A 1 219 ? -6.348 11.827 19.331 1.00 92.94 219 VAL A CA 1
ATOM 1575 C C . VAL A 1 219 ? -4.896 11.356 19.162 1.00 92.94 219 VAL A C 1
ATOM 1577 O O . VAL A 1 219 ? -4.062 12.082 18.623 1.00 92.94 219 VAL A O 1
ATOM 1580 N N . GLY A 1 220 ? -4.584 10.151 19.647 1.00 91.50 220 GLY A N 1
ATOM 1581 C CA . GLY A 1 220 ? -3.260 9.537 19.494 1.00 91.50 220 GLY A CA 1
ATOM 1582 C C . GLY A 1 220 ? -2.194 9.976 20.503 1.00 91.50 220 GLY A C 1
ATOM 1583 O O . GLY A 1 220 ? -1.087 9.447 20.465 1.00 91.50 220 GLY A O 1
ATOM 1584 N N . THR A 1 221 ? -2.487 10.905 21.421 1.00 92.62 221 THR A N 1
ATOM 1585 C CA . THR A 1 221 ? -1.496 11.383 22.409 1.00 92.62 221 THR A CA 1
ATOM 1586 C C . THR A 1 221 ? -1.490 10.593 23.718 1.00 92.62 221 THR A C 1
ATOM 1588 O O . THR A 1 221 ? -0.816 10.982 24.672 1.00 92.62 221 THR A O 1
ATOM 1591 N N . GLY A 1 222 ? -2.308 9.550 23.827 1.00 92.69 222 GLY A N 1
ATOM 1592 C CA . GLY A 1 222 ? -2.440 8.773 25.049 1.00 92.69 222 GLY A CA 1
ATOM 1593 C C . GLY A 1 222 ? -1.238 7.856 25.319 1.00 92.69 222 GLY A C 1
ATOM 1594 O O . GLY A 1 222 ? -0.567 7.411 24.386 1.00 92.69 222 GLY A O 1
ATOM 1595 N N . PRO A 1 223 ? -0.947 7.550 26.595 1.00 92.50 223 PRO A N 1
ATOM 1596 C CA . PRO A 1 223 ? 0.260 6.826 26.996 1.00 92.50 223 PRO A CA 1
ATOM 1597 C C . PRO A 1 223 ? 0.256 5.334 26.633 1.00 92.50 223 PRO A C 1
ATOM 1599 O O . PRO A 1 223 ? 1.291 4.683 26.753 1.00 92.50 223 PRO A O 1
ATOM 1602 N N . PHE A 1 224 ? -0.884 4.774 26.227 1.00 90.12 224 PHE A N 1
ATOM 1603 C CA . PHE A 1 224 ? -1.018 3.354 25.922 1.00 90.12 224 PHE A CA 1
ATOM 1604 C C . PHE A 1 224 ? -1.444 3.179 24.470 1.00 90.12 224 PHE A C 1
ATOM 1606 O O . PHE A 1 224 ? -2.607 3.386 24.149 1.00 90.12 224 PHE A O 1
ATOM 1613 N N . ALA A 1 225 ? -0.492 2.868 23.583 1.00 90.06 225 ALA A N 1
ATOM 1614 C CA . ALA A 1 225 ? -0.730 2.780 22.136 1.00 90.06 225 ALA A CA 1
ATOM 1615 C C . ALA A 1 225 ? -1.507 3.994 21.565 1.00 90.06 225 ALA A C 1
ATOM 1617 O O . ALA A 1 225 ? -2.325 3.857 20.663 1.00 90.06 225 ALA A O 1
ATOM 1618 N N . GLY A 1 226 ? -1.286 5.192 22.120 1.00 91.88 226 GLY A N 1
ATOM 1619 C CA . GLY A 1 226 ? -1.955 6.424 21.698 1.00 91.88 226 GLY A CA 1
ATOM 1620 C C . GLY A 1 226 ? -3.313 6.712 22.358 1.00 91.88 226 GLY A C 1
ATOM 1621 O O . GLY A 1 226 ? -3.849 7.800 22.140 1.00 91.88 226 GLY A O 1
ATOM 1622 N N . ILE A 1 227 ? -3.856 5.816 23.193 1.00 95.38 227 ILE A N 1
ATOM 1623 C CA . ILE A 1 227 ? -5.099 6.036 23.960 1.00 95.38 227 ILE A CA 1
ATOM 1624 C C . ILE A 1 227 ? -4.824 6.286 25.449 1.00 95.38 227 ILE A C 1
ATOM 1626 O O . ILE A 1 227 ? -3.779 5.906 25.986 1.00 95.38 227 ILE A O 1
ATOM 1630 N N . PHE A 1 228 ? -5.752 6.966 26.130 1.00 96.50 228 PHE A N 1
ATOM 1631 C CA . PHE A 1 228 ? -5.731 7.119 27.588 1.00 96.50 228 PHE A CA 1
ATOM 1632 C C . PHE A 1 228 ? -6.465 5.937 28.214 1.00 96.50 228 PHE A C 1
ATOM 1634 O O . PHE A 1 228 ? -7.687 5.897 28.120 1.00 96.50 228 PHE A O 1
ATOM 1641 N N . PRO A 1 229 ? -5.773 4.960 28.817 1.00 96.19 229 PRO A N 1
ATOM 1642 C CA . PRO A 1 229 ? -6.429 3.737 29.252 1.00 96.19 229 PRO A CA 1
ATOM 1643 C C . PRO A 1 229 ? -7.416 4.014 30.392 1.00 96.19 229 PRO A C 1
ATOM 1645 O O . PRO A 1 229 ? -7.094 4.726 31.345 1.00 96.19 229 PRO A O 1
ATOM 1648 N N . ASP A 1 230 ? -8.600 3.412 30.316 1.00 96.44 230 ASP A N 1
ATOM 1649 C CA . ASP A 1 230 ? -9.631 3.480 31.352 1.00 96.44 230 ASP A CA 1
ATOM 1650 C C . ASP A 1 230 ? -10.251 2.099 31.626 1.00 96.44 230 ASP A C 1
ATOM 1652 O O . ASP A 1 230 ? -9.756 1.071 31.160 1.00 96.44 230 ASP A O 1
ATOM 1656 N N . GLY A 1 231 ? -11.330 2.047 32.415 1.00 96.19 231 GLY A N 1
ATOM 1657 C CA . GLY A 1 231 ? -12.006 0.789 32.745 1.00 96.19 231 GLY A CA 1
ATOM 1658 C C . GLY A 1 231 ? -12.406 -0.039 31.517 1.00 96.19 231 GLY A C 1
ATOM 1659 O O . GLY A 1 231 ? -12.284 -1.262 31.550 1.00 96.19 231 GLY A O 1
ATOM 1660 N N . THR A 1 232 ? -12.817 0.607 30.422 1.00 94.88 232 THR A N 1
ATOM 1661 C CA . THR A 1 232 ? -13.187 -0.084 29.178 1.00 94.88 232 THR A CA 1
ATOM 1662 C C . THR A 1 232 ? -11.972 -0.688 28.480 1.00 94.88 232 THR A C 1
ATOM 1664 O O . THR A 1 232 ? -12.041 -1.824 28.006 1.00 94.88 232 THR A O 1
ATOM 1667 N N . THR A 1 233 ? -10.825 -0.005 28.530 1.00 96.25 233 THR A N 1
ATOM 1668 C CA . THR A 1 233 ? -9.553 -0.520 28.006 1.00 96.25 233 THR A CA 1
ATOM 1669 C C . THR A 1 233 ? -9.130 -1.793 28.736 1.00 96.25 233 THR A C 1
ATOM 1671 O O . THR A 1 233 ? -8.752 -2.782 28.107 1.00 96.25 233 THR A O 1
ATOM 1674 N N . TRP A 1 234 ? -9.236 -1.802 30.068 1.00 94.25 234 TRP A N 1
ATOM 1675 C CA . TRP A 1 234 ? -8.844 -2.956 30.882 1.00 94.25 234 TRP A CA 1
ATOM 1676 C C . TRP A 1 234 ? -9.798 -4.144 30.734 1.00 94.25 234 TRP A C 1
ATOM 1678 O O . TRP A 1 234 ? -9.344 -5.288 30.729 1.00 94.25 234 TRP A O 1
ATOM 1688 N N . ILE A 1 235 ? -11.099 -3.890 30.553 1.00 93.06 235 ILE A N 1
ATOM 1689 C CA . ILE A 1 235 ? -12.068 -4.940 30.205 1.00 93.06 235 ILE A CA 1
ATOM 1690 C C . ILE A 1 235 ? -11.680 -5.582 28.866 1.00 93.06 235 ILE A C 1
ATOM 1692 O O . ILE A 1 235 ? -11.613 -6.810 28.782 1.00 93.06 235 ILE A O 1
ATOM 1696 N N . GLY A 1 236 ? -11.345 -4.772 27.856 1.00 91.38 236 GLY A N 1
ATOM 1697 C CA . GLY A 1 236 ? -10.862 -5.255 26.560 1.00 91.38 236 GLY A CA 1
ATOM 1698 C C . GLY A 1 236 ? -9.646 -6.177 26.695 1.00 91.38 236 GLY A C 1
ATOM 1699 O O . GLY A 1 236 ? -9.681 -7.309 26.222 1.00 91.38 236 GLY A O 1
ATOM 1700 N N . LEU A 1 237 ? -8.624 -5.759 27.448 1.00 92.94 237 LEU A N 1
ATOM 1701 C CA . LEU A 1 237 ? -7.419 -6.566 27.699 1.00 92.94 237 LEU A CA 1
ATOM 1702 C C . LEU A 1 237 ? -7.678 -7.860 28.484 1.00 92.94 237 LEU A C 1
ATOM 1704 O O . LEU A 1 237 ? -6.918 -8.816 28.362 1.00 92.94 237 LEU A O 1
ATOM 1708 N N . SER A 1 238 ? -8.738 -7.909 29.291 1.00 93.75 238 SER A N 1
ATOM 1709 C CA . SER A 1 238 ? -9.136 -9.125 30.014 1.00 93.75 238 SER A CA 1
ATOM 1710 C C . SER A 1 238 ? -9.970 -10.100 29.177 1.00 93.75 238 SER A C 1
ATOM 1712 O O . SER A 1 238 ? -10.289 -11.198 29.638 1.00 93.75 238 SER A O 1
ATOM 1714 N N . THR A 1 239 ? -10.350 -9.707 27.958 1.00 94.69 239 THR A N 1
ATOM 1715 C CA . THR A 1 239 ? -11.194 -10.523 27.089 1.00 94.69 239 THR A CA 1
ATOM 1716 C C . THR A 1 239 ? -10.425 -11.752 26.599 1.00 94.69 239 THR A C 1
ATOM 1718 O O . THR A 1 239 ? -9.262 -11.669 26.208 1.00 94.69 239 THR A O 1
ATOM 1721 N N . ALA A 1 240 ? -11.071 -12.919 26.616 1.00 95.75 240 ALA A N 1
ATOM 1722 C CA . ALA A 1 240 ? -10.457 -14.160 26.153 1.00 95.75 240 ALA A CA 1
ATOM 1723 C C . ALA A 1 240 ? -10.239 -14.155 24.629 1.00 95.75 240 ALA A C 1
ATOM 1725 O O . ALA A 1 240 ? -11.109 -13.710 23.877 1.00 95.75 240 ALA A O 1
ATOM 1726 N N . LEU A 1 241 ? -9.104 -14.710 24.191 1.00 96.94 241 LEU A N 1
ATOM 1727 C CA . LEU A 1 241 ? -8.787 -14.897 22.775 1.00 96.94 241 LEU A CA 1
ATOM 1728 C C . LEU A 1 241 ? -9.864 -15.756 22.105 1.00 96.94 241 LEU A C 1
ATOM 1730 O O . LEU A 1 241 ? -10.196 -16.835 22.601 1.00 96.94 241 LEU A O 1
ATOM 1734 N N . GLY A 1 242 ? -10.379 -15.310 20.962 1.00 96.75 242 GLY A N 1
ATOM 1735 C CA . GLY A 1 242 ? -11.346 -16.086 20.191 1.00 96.75 242 GLY A CA 1
ATOM 1736 C C . GLY A 1 242 ? -11.375 -15.716 18.714 1.00 96.75 242 GLY A C 1
ATOM 1737 O O . GLY A 1 242 ? -11.161 -14.565 18.338 1.00 96.75 242 GLY A O 1
ATOM 1738 N N . ALA A 1 243 ? -11.669 -16.691 17.858 1.00 96.25 243 ALA A N 1
ATOM 1739 C CA . ALA A 1 243 ? -11.910 -16.436 16.441 1.00 96.25 243 ALA A CA 1
ATOM 1740 C C . ALA A 1 243 ? -13.150 -15.536 16.274 1.00 96.25 243 ALA A C 1
ATOM 1742 O O . ALA A 1 243 ? -14.210 -15.831 16.826 1.00 96.25 243 ALA A O 1
ATOM 1743 N N . GLY A 1 244 ? -13.007 -14.423 15.549 1.00 92.25 244 GLY A N 1
ATOM 1744 C CA . GLY A 1 244 ? -14.081 -13.444 15.337 1.00 92.25 244 GLY A CA 1
ATOM 1745 C C . GLY A 1 244 ? -14.468 -12.603 16.560 1.00 92.25 244 GLY A C 1
ATOM 1746 O O . GLY A 1 244 ? -15.394 -11.802 16.461 1.00 92.25 244 GLY A O 1
ATOM 1747 N N . ASN A 1 245 ? -13.782 -12.747 17.698 1.00 95.69 245 ASN A N 1
ATOM 1748 C CA . ASN A 1 245 ? -13.997 -11.881 18.855 1.00 95.69 245 ASN A CA 1
ATOM 1749 C C . ASN A 1 245 ? -13.377 -10.497 18.592 1.00 95.69 245 ASN A C 1
ATOM 1751 O O . ASN A 1 245 ? -12.157 -10.409 18.497 1.00 95.69 245 ASN A O 1
ATOM 1755 N N . PRO A 1 246 ? -14.158 -9.405 18.529 1.00 94.06 246 PRO A N 1
ATOM 1756 C CA . PRO A 1 246 ? -13.628 -8.110 18.118 1.00 94.06 246 PRO A CA 1
ATOM 1757 C C . PRO A 1 246 ? -12.674 -7.468 19.130 1.00 94.06 246 PRO A C 1
ATOM 1759 O O . PRO A 1 246 ? -11.860 -6.646 18.728 1.00 94.06 246 PRO A O 1
ATOM 1762 N N . PHE A 1 247 ? -12.732 -7.835 20.414 1.00 95.50 247 PHE A N 1
ATOM 1763 C CA . PHE A 1 247 ? -11.895 -7.225 21.456 1.00 95.50 247 PHE A CA 1
ATOM 1764 C C . PHE A 1 247 ? -10.577 -7.972 21.691 1.00 95.50 247 PHE A C 1
ATOM 1766 O O . PHE A 1 247 ? -9.590 -7.340 22.058 1.00 95.50 247 PHE A O 1
ATOM 1773 N N . HIS A 1 248 ? -10.542 -9.286 21.442 1.00 97.31 248 HIS A N 1
ATOM 1774 C CA . HIS A 1 248 ? -9.326 -10.104 21.445 1.00 97.31 248 HIS A CA 1
ATOM 1775 C C . HIS A 1 248 ? -9.461 -11.227 20.408 1.00 97.31 248 HIS A C 1
ATOM 1777 O O . HIS A 1 248 ? -10.005 -12.302 20.683 1.00 97.31 248 HIS A O 1
ATOM 1783 N N . PHE A 1 249 ? -9.006 -10.948 19.189 1.00 97.25 249 PHE A N 1
ATOM 1784 C CA . PHE A 1 249 ? -9.217 -11.807 18.031 1.00 97.25 249 PHE A CA 1
ATOM 1785 C C . PHE A 1 249 ? -8.034 -12.732 17.775 1.00 97.25 249 PHE A C 1
ATOM 1787 O O . PHE A 1 249 ? -6.876 -12.334 17.880 1.00 97.25 249 PHE A O 1
ATOM 1794 N N . LEU A 1 250 ? -8.344 -13.946 17.325 1.00 97.19 250 LEU A N 1
ATOM 1795 C CA . LEU A 1 250 ? -7.414 -14.806 16.595 1.00 97.19 250 LEU A CA 1
ATOM 1796 C C . LEU A 1 250 ? -7.560 -14.531 15.092 1.00 97.19 250 LEU A C 1
ATOM 1798 O O . LEU A 1 250 ? -8.683 -14.570 14.581 1.00 97.19 250 LEU A O 1
ATOM 1802 N N . ARG A 1 251 ? -6.452 -14.313 14.370 1.00 94.81 251 ARG A N 1
ATOM 1803 C CA . ARG A 1 251 ? -6.451 -14.145 12.905 1.00 94.81 251 ARG A CA 1
ATOM 1804 C C . ARG A 1 251 ? -6.971 -15.422 12.247 1.00 94.81 251 ARG A C 1
ATOM 1806 O O . ARG A 1 251 ? -6.274 -16.430 12.170 1.00 94.81 251 ARG A O 1
ATOM 1813 N N . THR A 1 252 ? -8.226 -15.376 11.815 1.00 94.88 252 THR A N 1
ATOM 1814 C CA . THR A 1 252 ? -8.935 -16.493 11.192 1.00 94.88 252 THR A CA 1
ATOM 1815 C C . THR A 1 252 ? -9.589 -15.982 9.911 1.00 94.88 252 THR A C 1
ATOM 1817 O O . THR A 1 252 ? -10.417 -15.072 10.008 1.00 94.88 252 THR A O 1
ATOM 1820 N N . PRO A 1 253 ? -9.270 -16.558 8.736 1.00 92.69 253 PRO A N 1
ATOM 1821 C CA . PRO A 1 253 ? -9.828 -16.101 7.468 1.00 92.69 253 PRO A CA 1
ATOM 1822 C C . PRO A 1 253 ? -11.357 -16.017 7.493 1.00 92.69 253 PRO A C 1
ATOM 1824 O O . PRO A 1 253 ? -12.034 -16.944 7.940 1.00 92.69 253 PRO A O 1
ATOM 1827 N N . GLY A 1 254 ? -11.903 -14.908 6.991 1.00 94.44 254 GLY A N 1
ATOM 1828 C CA . GLY A 1 254 ? -13.351 -14.678 6.910 1.00 94.44 254 GLY A CA 1
ATOM 1829 C C . GLY A 1 254 ? -14.009 -14.189 8.206 1.00 94.44 254 GLY A C 1
ATOM 1830 O O . GLY A 1 254 ? -15.218 -13.967 8.217 1.00 94.44 254 GLY A O 1
ATOM 1831 N N . LEU A 1 255 ? -13.243 -13.998 9.281 1.00 96.25 255 LEU A N 1
ATOM 1832 C CA . LEU A 1 255 ? -13.707 -13.418 10.541 1.00 96.25 255 LEU A CA 1
ATOM 1833 C C . LEU A 1 255 ? -12.962 -12.111 10.835 1.00 96.25 255 LEU A C 1
ATOM 1835 O O . LEU A 1 255 ? -11.936 -11.822 10.223 1.00 96.25 255 LEU A O 1
ATOM 1839 N N . TYR A 1 256 ? -13.467 -11.315 11.780 1.00 96.44 256 TYR A N 1
ATOM 1840 C CA . TYR A 1 256 ? -12.763 -10.114 12.237 1.00 96.44 256 TYR A CA 1
ATOM 1841 C C . TYR A 1 256 ? -11.332 -10.467 12.692 1.00 96.44 256 TYR A C 1
ATOM 1843 O O . TYR A 1 256 ? -11.174 -11.430 13.454 1.00 96.44 256 TYR A O 1
ATOM 1851 N N . PRO A 1 257 ? -10.298 -9.718 12.260 1.00 95.44 257 PRO A N 1
ATOM 1852 C CA . PRO A 1 257 ? -10.350 -8.438 11.540 1.00 95.44 257 PRO A CA 1
ATOM 1853 C C . PRO A 1 257 ? -10.295 -8.530 10.004 1.00 95.44 257 PRO A C 1
ATOM 1855 O O . PRO A 1 257 ? -10.407 -7.496 9.353 1.00 95.44 257 PRO A O 1
ATOM 1858 N N . ASP A 1 258 ? -10.141 -9.723 9.418 1.00 91.44 258 ASP A N 1
ATOM 1859 C CA . ASP A 1 258 ? -10.049 -9.896 7.956 1.00 91.44 258 ASP A CA 1
ATOM 1860 C C . ASP A 1 258 ? -11.359 -9.495 7.244 1.00 91.44 258 ASP A C 1
ATOM 1862 O O . ASP A 1 258 ? -11.353 -9.117 6.073 1.00 91.44 258 ASP A O 1
ATOM 1866 N N . VAL A 1 259 ? -12.490 -9.559 7.958 1.00 94.00 259 VAL A N 1
ATOM 1867 C CA . VAL A 1 259 ? -13.782 -8.997 7.540 1.00 94.00 259 VAL A CA 1
ATOM 1868 C C . VAL A 1 259 ? -14.219 -7.929 8.553 1.00 94.00 259 VAL A C 1
ATOM 1870 O O . VAL A 1 259 ? -14.131 -8.182 9.759 1.00 94.00 259 VAL A O 1
ATOM 1873 N N . PRO A 1 260 ? -14.720 -6.757 8.109 1.00 95.94 260 PRO A N 1
ATOM 1874 C CA . PRO A 1 260 ? -15.175 -5.706 9.015 1.00 95.94 260 PRO A CA 1
ATOM 1875 C C . PRO A 1 260 ? -16.269 -6.171 9.983 1.00 95.94 260 PRO A C 1
ATOM 1877 O O . PRO A 1 260 ? -17.207 -6.876 9.599 1.00 95.94 260 PRO A O 1
ATOM 1880 N N . LEU A 1 261 ? -16.196 -5.702 11.229 1.00 96.19 261 LEU A N 1
ATOM 1881 C CA . LEU A 1 261 ? -17.302 -5.798 12.176 1.00 96.19 261 LEU A CA 1
ATOM 1882 C C . LEU A 1 261 ? -18.347 -4.748 11.800 1.00 96.19 261 LEU A C 1
ATOM 1884 O O . LEU A 1 261 ? -18.050 -3.559 11.832 1.00 96.19 261 LEU A O 1
ATOM 1888 N N . ASN A 1 262 ? -19.572 -5.184 11.517 1.00 96.38 262 ASN A N 1
ATOM 1889 C CA . ASN A 1 262 ? -20.697 -4.299 11.234 1.00 96.38 262 ASN A CA 1
ATOM 1890 C C . ASN A 1 262 ? -21.808 -4.516 12.264 1.00 96.38 262 ASN A C 1
ATOM 1892 O O . ASN A 1 262 ? -22.363 -5.610 12.370 1.00 96.38 262 ASN A O 1
ATOM 1896 N N . LEU A 1 263 ? -22.140 -3.465 13.007 1.00 96.12 263 LEU A N 1
ATOM 1897 C CA . LEU A 1 263 ? -23.256 -3.408 13.942 1.00 96.12 263 LEU A CA 1
ATOM 1898 C C . LEU A 1 263 ? -24.388 -2.579 13.320 1.00 96.12 263 LEU A C 1
ATOM 1900 O O . LEU A 1 263 ? -24.134 -1.473 12.828 1.00 96.12 263 LEU A O 1
ATOM 1904 N N . PRO A 1 264 ? -25.632 -3.092 13.332 1.00 96.56 264 PRO A N 1
ATOM 1905 C CA . PRO A 1 264 ? -26.749 -2.435 12.670 1.00 96.56 264 PRO A CA 1
ATOM 1906 C C . PRO A 1 264 ? -27.141 -1.128 13.379 1.00 96.56 264 PRO A C 1
ATOM 1908 O O . PRO A 1 264 ? -26.780 -0.911 14.540 1.00 96.56 264 PRO A O 1
ATOM 1911 N N . PRO A 1 265 ? -27.929 -0.264 12.718 1.00 96.06 265 PRO A N 1
ATOM 1912 C CA . PRO A 1 265 ? -28.476 0.940 13.337 1.00 96.06 265 PRO A CA 1
ATOM 1913 C C . PRO A 1 265 ? -29.198 0.649 14.655 1.00 96.06 265 PRO A C 1
ATOM 1915 O O . PRO A 1 265 ? -29.868 -0.373 14.807 1.00 96.06 265 PRO A O 1
ATOM 1918 N N . GLY A 1 266 ? -29.057 1.560 15.615 1.00 94.25 266 GLY A N 1
ATOM 1919 C CA . GLY A 1 266 ? -29.651 1.454 16.947 1.00 94.25 266 GLY A CA 1
ATOM 1920 C C . GLY A 1 266 ? -28.914 0.544 17.937 1.00 94.25 266 GLY A C 1
ATOM 1921 O O . GLY A 1 266 ? -29.190 0.649 19.134 1.00 94.25 266 GLY A O 1
ATOM 1922 N N . PHE A 1 267 ? -27.955 -0.283 17.498 1.00 95.75 267 PHE A N 1
ATOM 1923 C CA . PHE A 1 267 ? -27.244 -1.232 18.369 1.00 95.75 267 PHE A CA 1
ATOM 1924 C C . PHE A 1 267 ? -26.503 -0.539 19.525 1.00 95.75 267 PHE A C 1
ATOM 1926 O O . PHE A 1 267 ? -26.551 -1.004 20.661 1.00 95.75 267 PHE A O 1
ATOM 1933 N N . LEU A 1 268 ? -25.870 0.605 19.256 1.00 95.62 268 LEU A N 1
ATOM 1934 C CA . LEU A 1 268 ? -25.135 1.407 20.241 1.00 95.62 268 LEU A CA 1
ATOM 1935 C C . LEU A 1 268 ? -25.881 2.674 20.683 1.00 95.62 268 LEU A C 1
ATOM 1937 O O . LEU A 1 268 ? -25.275 3.568 21.265 1.00 95.62 268 LEU A O 1
ATOM 1941 N N . SER A 1 269 ? -27.195 2.758 20.451 1.00 94.25 269 SER A N 1
ATOM 1942 C CA . SER A 1 269 ? -28.002 3.943 20.800 1.00 94.25 269 SER A CA 1
ATOM 1943 C C . SER A 1 269 ? -27.935 4.325 22.286 1.00 94.25 269 SER A C 1
ATOM 1945 O O . SER A 1 269 ? -27.983 5.504 22.623 1.00 94.25 269 SER A O 1
ATOM 1947 N N . ALA A 1 270 ? -27.753 3.349 23.183 1.00 95.00 270 ALA A N 1
ATOM 1948 C CA . ALA A 1 270 ? -27.589 3.594 24.619 1.00 95.00 270 ALA A CA 1
ATOM 1949 C C . ALA A 1 270 ? -26.316 4.391 24.971 1.00 95.00 270 ALA A C 1
ATOM 1951 O O . ALA A 1 270 ? -26.211 4.927 26.072 1.00 95.00 270 ALA A O 1
ATOM 1952 N N . PHE A 1 271 ? -25.360 4.467 24.045 1.00 94.75 271 PHE A N 1
ATOM 1953 C CA . PHE A 1 271 ? -24.088 5.168 24.200 1.00 94.75 271 PHE A CA 1
ATOM 1954 C C . PHE A 1 271 ? -24.029 6.469 23.387 1.00 94.75 271 PHE A C 1
ATOM 1956 O O . PHE A 1 271 ? -22.955 7.058 23.266 1.00 94.75 271 PHE A O 1
ATOM 1963 N N . ALA A 1 272 ? -25.157 6.934 22.838 1.00 95.56 272 ALA A N 1
ATOM 1964 C CA . ALA A 1 272 ? -25.222 8.192 22.102 1.00 95.56 272 ALA A CA 1
ATOM 1965 C C . ALA A 1 272 ? -24.648 9.358 22.931 1.00 95.56 272 ALA A C 1
ATOM 1967 O O . ALA A 1 272 ? -24.912 9.498 24.128 1.00 95.56 272 ALA A O 1
ATOM 1968 N N . GLY A 1 273 ? -23.827 10.187 22.289 1.00 95.06 273 GLY A N 1
ATOM 1969 C CA . GLY A 1 273 ? -23.087 11.287 22.903 1.00 95.06 273 GLY A CA 1
ATOM 1970 C C . GLY A 1 273 ? -21.766 10.891 23.570 1.00 95.06 273 GLY A C 1
ATOM 1971 O O . GLY A 1 273 ? -20.998 11.781 23.936 1.00 95.06 273 GLY A O 1
ATOM 1972 N N . GLN A 1 274 ? -21.455 9.597 23.714 1.00 96.25 274 GLN A N 1
ATOM 1973 C CA . GLN A 1 274 ? -20.134 9.176 24.182 1.00 96.25 274 GLN A CA 1
ATOM 1974 C C . GLN A 1 274 ? -19.093 9.291 23.067 1.00 96.25 274 GLN A C 1
ATOM 1976 O O . GLN A 1 274 ? -19.355 8.946 21.914 1.00 96.25 274 GLN A O 1
ATOM 1981 N N . THR A 1 275 ? -17.897 9.749 23.437 1.00 97.31 275 THR A N 1
ATOM 1982 C CA . THR A 1 275 ? -16.728 9.799 22.552 1.00 97.31 275 THR A CA 1
ATOM 1983 C C . THR A 1 275 ? -15.762 8.694 22.934 1.00 97.31 275 THR A C 1
ATOM 1985 O O . THR A 1 275 ? -15.388 8.577 24.100 1.00 97.31 275 THR A O 1
ATOM 1988 N N . TRP A 1 276 ? -15.373 7.889 21.952 1.00 97.38 276 TRP A N 1
ATOM 1989 C CA . TRP A 1 276 ? -14.500 6.735 22.108 1.00 97.38 276 TRP A CA 1
ATOM 1990 C C . TRP A 1 276 ? -13.239 6.909 21.264 1.00 97.38 276 TRP A C 1
ATOM 1992 O O . TRP A 1 276 ? -13.323 7.302 20.101 1.00 97.38 276 TRP A O 1
ATOM 2002 N N . ASP A 1 277 ? -12.089 6.572 21.841 1.00 98.19 277 ASP A N 1
ATOM 2003 C CA . ASP A 1 277 ? -10.837 6.341 21.122 1.00 98.19 277 ASP A CA 1
ATOM 2004 C C . ASP A 1 277 ? -10.608 4.837 20.994 1.00 98.19 277 ASP A C 1
ATOM 2006 O O . ASP A 1 277 ? -10.653 4.115 21.992 1.00 98.19 277 ASP A O 1
ATOM 2010 N N . LEU A 1 278 ? -10.347 4.367 19.776 1.00 97.94 278 LEU A N 1
ATOM 2011 C CA . LEU A 1 278 ? -10.068 2.967 19.479 1.00 97.94 278 LEU A CA 1
ATOM 2012 C C . LEU A 1 278 ? -8.669 2.809 18.885 1.00 97.94 278 LEU A C 1
ATOM 2014 O O . LEU A 1 278 ? -8.227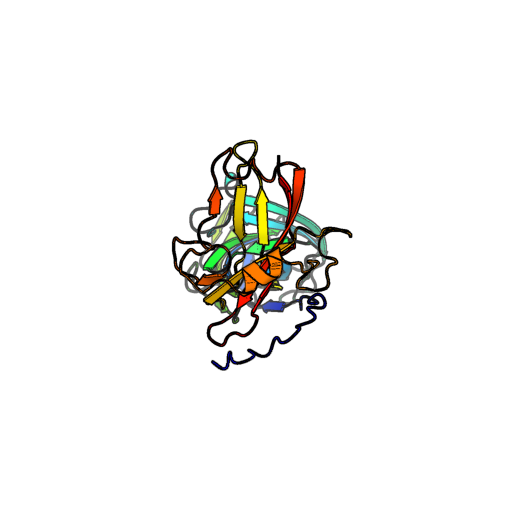 3.647 18.102 1.00 97.94 278 LEU A O 1
ATOM 2018 N N . VAL A 1 279 ? -7.992 1.714 19.226 1.00 97.31 279 VAL A N 1
ATOM 2019 C CA . VAL A 1 279 ? -6.710 1.311 18.632 1.00 97.31 279 VAL A CA 1
ATOM 2020 C C . VAL A 1 279 ? -6.621 -0.207 18.559 1.00 97.31 279 VAL A C 1
ATOM 2022 O O . VAL A 1 279 ? -7.129 -0.901 19.440 1.00 97.31 279 VAL A O 1
ATOM 2025 N N . VAL A 1 280 ? -5.959 -0.731 17.531 1.00 97.44 280 VAL A N 1
ATOM 2026 C CA . VAL A 1 280 ? -5.622 -2.150 17.431 1.00 97.44 280 VAL A CA 1
ATOM 2027 C C . VAL A 1 280 ? -4.140 -2.363 17.711 1.00 97.44 280 VAL A C 1
ATOM 2029 O O . VAL A 1 280 ? -3.290 -1.659 17.169 1.00 97.44 280 VAL A O 1
ATOM 2032 N N . VAL A 1 281 ? -3.831 -3.361 18.539 1.00 96.25 281 VAL A N 1
ATOM 2033 C CA . VAL A 1 281 ? -2.462 -3.842 18.775 1.00 96.25 281 VAL A CA 1
ATOM 2034 C C . VAL A 1 281 ? -2.377 -5.302 18.350 1.00 96.25 281 VAL A C 1
ATOM 2036 O O . VAL A 1 281 ? -3.182 -6.127 18.790 1.00 96.25 281 VAL A O 1
ATOM 2039 N N . LEU A 1 282 ? -1.413 -5.617 17.488 1.00 95.69 282 LEU A N 1
ATOM 2040 C CA . LEU A 1 282 ? -1.234 -6.930 16.877 1.00 95.69 282 LEU A CA 1
ATOM 2041 C C . LEU A 1 282 ? -0.060 -7.682 17.497 1.00 95.69 282 LEU A C 1
ATOM 2043 O O . LEU A 1 282 ? 0.989 -7.098 17.779 1.00 95.69 282 LEU A O 1
ATOM 2047 N N . PHE A 1 283 ? -0.224 -8.997 17.642 1.00 95.69 283 PHE A N 1
ATOM 2048 C CA . PHE A 1 283 ? 0.776 -9.885 18.226 1.00 95.69 283 PHE A CA 1
ATOM 2049 C C . PHE A 1 283 ? 1.052 -11.098 17.332 1.00 95.69 283 PHE A C 1
ATOM 2051 O O . PHE A 1 283 ? 0.149 -11.628 16.675 1.00 95.69 283 PHE A O 1
ATOM 2058 N N . ASP A 1 284 ? 2.294 -11.573 17.333 1.00 94.00 284 ASP A N 1
ATOM 2059 C CA . ASP A 1 284 ? 2.682 -12.834 16.697 1.00 94.00 284 ASP A CA 1
ATOM 2060 C C . ASP A 1 284 ? 2.346 -14.063 17.566 1.00 94.00 284 ASP A C 1
ATOM 2062 O O . ASP A 1 284 ? 1.808 -13.954 18.673 1.00 94.00 284 ASP A O 1
ATOM 2066 N N . GLY A 1 285 ? 2.663 -15.258 17.053 1.00 89.69 285 GLY A N 1
ATOM 2067 C CA . GLY A 1 285 ? 2.414 -16.533 17.739 1.00 89.69 285 GLY A CA 1
ATOM 2068 C C . GLY A 1 285 ? 3.264 -16.761 18.996 1.00 89.69 285 GLY A C 1
ATOM 2069 O O . GLY A 1 285 ? 3.055 -17.742 19.706 1.00 89.69 285 GLY A O 1
ATOM 2070 N N . THR A 1 286 ? 4.213 -15.868 19.286 1.00 92.56 286 THR A N 1
ATOM 2071 C CA . THR A 1 286 ? 5.036 -15.866 20.504 1.00 92.56 286 THR A CA 1
ATOM 2072 C C . THR A 1 286 ? 4.585 -14.812 21.522 1.00 92.56 286 THR A C 1
ATOM 2074 O O . THR A 1 286 ? 5.187 -14.695 22.588 1.00 92.56 286 THR A O 1
ATOM 2077 N N . ASN A 1 287 ? 3.488 -14.097 21.237 1.00 89.62 287 ASN A N 1
ATOM 2078 C CA . ASN A 1 287 ? 2.992 -12.932 21.978 1.00 89.62 287 ASN A CA 1
ATOM 2079 C C . ASN A 1 287 ? 3.917 -11.701 21.911 1.00 89.62 287 ASN A C 1
ATOM 2081 O O . ASN A 1 287 ? 3.837 -10.822 22.771 1.00 89.62 287 ASN A O 1
ATOM 2085 N N . GLY A 1 288 ? 4.781 -11.608 20.898 1.00 93.12 288 GLY A N 1
ATOM 2086 C CA . GLY A 1 288 ? 5.513 -10.382 20.586 1.00 93.12 288 GLY A CA 1
ATOM 2087 C C . GLY A 1 288 ? 4.602 -9.371 19.891 1.00 93.12 288 GLY A C 1
ATOM 2088 O O . GLY A 1 288 ? 3.822 -9.755 19.023 1.00 93.12 288 GLY A O 1
ATOM 2089 N N . VAL A 1 289 ? 4.682 -8.087 20.260 1.00 92.62 289 VAL A N 1
ATOM 2090 C CA . VAL A 1 289 ? 3.967 -7.010 19.547 1.00 92.62 289 VAL A CA 1
ATOM 2091 C C . VAL A 1 289 ? 4.607 -6.828 18.173 1.00 92.62 289 VAL A C 1
ATOM 2093 O O . VAL A 1 289 ? 5.809 -6.582 18.087 1.00 92.62 289 VAL A O 1
ATOM 2096 N N . VAL A 1 290 ? 3.805 -6.924 17.113 1.00 90.94 290 VAL A N 1
ATOM 2097 C CA . VAL A 1 290 ? 4.273 -6.808 15.719 1.00 90.94 290 VAL A CA 1
ATOM 2098 C C . VAL A 1 290 ? 3.645 -5.656 14.949 1.00 90.94 290 VAL A C 1
ATOM 2100 O O . VAL A 1 290 ? 4.157 -5.297 13.895 1.00 90.94 290 VAL A O 1
ATOM 2103 N N . GLY A 1 291 ? 2.570 -5.065 15.465 1.00 89.12 291 GLY A N 1
ATOM 2104 C CA . GLY A 1 291 ? 1.874 -3.978 14.790 1.00 89.12 291 GLY A CA 1
ATOM 2105 C C . GLY A 1 291 ? 0.999 -3.173 15.737 1.00 89.12 291 GLY A C 1
ATOM 2106 O O . GLY A 1 291 ? 0.576 -3.655 16.795 1.00 89.12 291 GLY A O 1
ATOM 2107 N N . ASN A 1 292 ? 0.750 -1.929 15.357 1.00 91.12 292 ASN A N 1
ATOM 2108 C CA . ASN A 1 292 ? -0.159 -1.022 16.032 1.00 91.12 292 ASN A CA 1
ATOM 2109 C C . ASN A 1 292 ? -0.838 -0.128 14.994 1.00 91.12 292 ASN A C 1
ATOM 2111 O O . ASN A 1 292 ? -0.180 0.422 14.108 1.00 91.12 292 ASN A O 1
ATOM 2115 N N . SER A 1 293 ? -2.149 0.051 15.129 1.00 94.38 293 SER A N 1
ATOM 2116 C CA . SER A 1 293 ? -2.889 0.928 14.231 1.00 94.38 293 SER A CA 1
ATOM 2117 C C . SER A 1 293 ? -2.755 2.404 14.605 1.00 94.38 293 SER A C 1
ATOM 2119 O O . SER A 1 293 ? -2.283 2.760 15.690 1.00 94.38 293 SER A O 1
ATOM 2121 N N . ASN A 1 294 ? -3.258 3.286 13.738 1.00 93.62 294 ASN A N 1
ATOM 2122 C CA . ASN A 1 294 ? -3.681 4.620 14.165 1.00 93.62 294 ASN A CA 1
ATOM 2123 C C . ASN A 1 294 ? -4.743 4.531 15.275 1.00 93.62 294 ASN A C 1
ATOM 2125 O O . ASN A 1 294 ? -5.471 3.540 15.389 1.00 93.62 294 ASN A O 1
ATOM 2129 N N . VAL A 1 295 ? -4.856 5.604 16.060 1.00 96.31 295 VAL A N 1
ATOM 2130 C CA . VAL A 1 295 ? -5.996 5.798 16.959 1.00 96.31 295 VAL A CA 1
ATOM 2131 C C . VAL A 1 295 ? -7.131 6.439 16.175 1.00 96.31 295 VAL A C 1
ATOM 2133 O O . VAL A 1 295 ? -6.930 7.473 15.536 1.00 96.31 295 VAL A O 1
ATOM 2136 N N . GLN A 1 296 ? -8.317 5.848 16.256 1.00 97.50 296 GLN A N 1
ATOM 2137 C CA . GLN A 1 296 ? -9.525 6.369 15.633 1.00 97.50 296 GLN A CA 1
ATOM 2138 C C . GLN A 1 296 ? -10.480 6.878 16.712 1.00 97.50 296 GLN A C 1
ATOM 2140 O O . GLN A 1 296 ? -10.870 6.124 17.604 1.00 97.50 296 GLN A O 1
ATOM 2145 N N . ARG A 1 297 ? -10.858 8.158 16.628 1.00 97.06 297 ARG A N 1
ATOM 2146 C CA . ARG A 1 297 ? -11.835 8.780 17.530 1.00 97.06 297 ARG A CA 1
ATOM 2147 C C . ARG A 1 297 ? -13.208 8.815 16.878 1.00 97.06 297 ARG A C 1
ATOM 2149 O O . ARG A 1 297 ? -13.335 9.294 15.753 1.00 97.06 297 ARG A O 1
ATOM 2156 N N . ILE A 1 298 ? -14.236 8.393 17.604 1.00 96.56 298 ILE A N 1
ATOM 2157 C CA . ILE A 1 298 ? -15.627 8.472 17.158 1.00 96.56 298 ILE A CA 1
ATOM 2158 C C . ILE A 1 298 ? -16.532 8.969 18.281 1.00 96.56 298 ILE A C 1
ATOM 2160 O O . ILE A 1 298 ? -16.378 8.573 19.432 1.00 96.56 298 ILE A O 1
ATOM 2164 N N . THR A 1 299 ? -17.491 9.829 17.948 1.00 96.38 299 THR A N 1
ATOM 2165 C CA . THR A 1 299 ? -18.591 10.191 18.848 1.00 96.38 299 THR A CA 1
ATOM 2166 C C . THR A 1 299 ? -19.848 9.509 18.345 1.00 96.38 299 THR A C 1
ATOM 2168 O O . THR A 1 299 ? -20.237 9.711 17.196 1.00 96.38 299 THR A O 1
ATOM 2171 N N . LEU A 1 300 ? -20.462 8.693 19.195 1.00 95.56 300 LEU A N 1
ATOM 2172 C CA . LEU A 1 300 ? -21.646 7.934 18.823 1.00 95.56 300 LEU A CA 1
ATOM 2173 C C . LEU A 1 300 ? -22.869 8.849 18.728 1.00 95.56 300 LEU A C 1
ATOM 2175 O O . LEU A 1 300 ? -23.150 9.620 19.646 1.00 95.56 300 LEU A O 1
ATOM 2179 N N . GLN A 1 301 ? -23.583 8.745 17.612 1.00 90.31 301 GLN A N 1
ATOM 2180 C CA . GLN A 1 301 ? -24.861 9.403 17.337 1.00 90.31 301 GLN A CA 1
ATOM 2181 C C . GLN A 1 301 ? -26.048 8.575 17.813 1.00 90.31 301 GLN A C 1
ATOM 2183 O O . GLN A 1 301 ? -25.991 7.329 17.670 1.00 90.31 301 GLN A O 1
#

Radius of gyration: 23.32 Å; Cα contacts (8 Å, |Δi|>4): 857; chains: 1; bounding box: 54×38×77 Å

pLDDT: mean 92.06, std 14.35, range [30.92, 98.88]

Foldseek 3Di:
DDDDDPDPPDLDQCDDDPWDKDKDFQFLAFDDWAFKWKWKKFWQAKKWFFFKWFFWAADFFKKWKKKQPPFDGCVPVLLPPVRIDTQDIAGGQGHPHRSDTGTRPGTRRDIAARRTMMMMIMGTQDTMIGGWAADDDAHDFRDDDNTMTIGFTWHAHHPSHDIGDRIRGGIMTIMTHDAWAWDWDQVADFQKIKIEITSPTNQFFKKAKFKDLDDPDPAQCDRHLRDPDDPRRVVLVVDDEDDQDHGIYGPDPPHPHNPMDIGHHPNRNVQAQGKMWIKMWTAHPVRHTDHIYGIDIDHGD

Solvent-accessible surface area (backbone atoms only — not comparable to full-atom values): 15497 Å² total; per-residue (Å²): 141,79,87,76,79,82,74,82,79,78,84,66,74,71,69,82,79,80,71,65,78,44,75,53,66,67,45,45,63,67,81,47,69,26,6,18,33,38,31,34,40,36,19,51,28,17,27,28,39,39,34,44,28,37,21,30,48,74,52,72,42,38,39,36,38,31,30,34,56,94,48,34,65,40,80,95,42,66,70,38,70,92,50,47,38,78,65,50,73,32,73,73,40,60,40,67,29,74,55,29,78,20,73,49,92,44,81,50,72,45,73,37,39,43,79,33,40,38,7,38,36,47,25,39,80,67,70,67,40,28,30,18,32,79,45,88,51,66,70,38,82,70,43,71,62,92,41,41,30,39,26,18,14,27,33,27,31,60,91,48,42,65,74,41,77,34,12,30,62,17,30,32,44,31,27,28,71,40,65,25,41,51,49,69,48,52,88,72,42,55,12,19,37,36,43,38,54,40,36,59,49,59,73,43,40,32,34,33,40,35,39,16,69,51,70,90,63,70,85,47,71,26,77,51,69,22,36,39,80,38,76,58,22,54,52,25,74,68,43,70,78,30,74,48,33,72,35,17,18,28,69,38,92,85,24,26,55,81,32,64,48,74,46,57,56,53,74,43,43,94,45,46,76,42,47,36,40,34,32,41,43,26,18,28,92,83,70,46,82,70,42,51,27,47,51,35,74,46,68,39,70

Nearest PDB structures (foldseek):
  3gbw-assembly1_A  TM=5.888E-01  e=6.448E-05  Mus musculus
  3no8-assembly2_B  TM=5.643E-01  e=5.806E-05  Homo sapiens
  5z06-assembly2_B  TM=2.736E-01  e=8.870E-04  Parabacteroides distasonis ATCC 8503
  5z06-assembly1_A  TM=2.883E-01  e=2.163E-03  Parabacteroides distasonis ATCC 8503
  2xlg-assembly1_A-2  TM=2.965E-01  e=9.514E+00  Synechocystis sp. PCC 6803

Mean predicted aligned error: 6.9 Å